Protein AF-A0A3D8JWT9-F1 (afdb_monomer)

Mean predicted aligned error: 11.67 Å

Sequence (200 aa):
MFLGIVPRSKGRRHPLQLSTEVAEADKHPGCDYQWRVLPLIGSKRKWGDPVGFADRIRLQMVDEKSQSRMLAVSHLDDRSIMAERRPARAESCSWWLSFSRELAIGRDGRVAPVGDFAPYLEYGEVNYVTLVNRAGYLAATDDPYRILRKRTVLLCDLPERGKAVWWRIHRSTSDVVSVAPNASRPVMTRETPARSLSAA

Foldseek 3Di:
DAAELEAQPDADEDQPDPDQKGFRPPLHSNRRFDKDWAAQPPDPDDRPDFAFAFGKTFIWTADPVRQIFTFFQDPVPSKATDGHSDDPDSLRRIKGKHKAQDWDQDPLQFIDHDDDGDGGDDADNRIWIWIDGPCWTFFWDDDPVCNGITGTITHNDGDSHDQRRTHGYHDHPPPPPVPPPPPPPPPPPPDDDDDDDDDD

Nearest PDB structures (foldseek):
  4jkq-assembly1_A  TM=7.220E-01  e=3.435E-04  Homo sapiens
  7t65-assembly1_D  TM=6.164E-01  e=5.392E-04  Oryctolagus cuniculus
  8uxh-assembly1_A  TM=6.417E-01  e=1.760E-03  Homo sapiens
  7u9r-assembly1_A  TM=6.342E-01  e=1.862E-03  Homo sapiens
  7u9t-assembly1_D  TM=6.673E-01  e=3.661E-03  Homo sapiens

Radius of gyration: 24.35 Å; Cα contacts (8 Å, |Δi|>4): 399; chains: 1; bounding box: 38×70×95 Å

Solvent-accessible surface area (backbone atoms only — not comparable to full-atom values): 11852 Å² total; per-residue (Å²): 125,64,40,37,44,49,49,74,93,73,39,57,88,61,101,82,63,79,61,56,50,41,33,50,52,87,74,42,40,46,51,51,60,49,70,45,84,36,56,38,88,91,50,96,62,55,88,88,58,83,51,38,65,65,36,58,27,25,44,33,39,43,50,97,85,70,51,60,24,34,47,23,45,31,90,87,72,73,35,48,50,37,56,32,79,70,67,94,43,75,67,39,32,40,29,35,35,40,59,23,66,39,73,43,70,46,98,80,46,28,59,43,75,41,84,74,69,58,74,48,74,55,66,34,91,57,26,40,33,35,42,34,42,95,81,13,33,48,27,50,42,85,31,95,90,35,93,79,41,23,40,41,36,50,34,74,59,81,56,66,57,58,43,52,44,40,31,26,50,39,70,64,81,80,76,76,72,75,71,66,76,77,73,72,72,80,76,80,76,79,84,74,86,80,81,88,82,83,93,130

pLDDT: mean 74.12, std 20.0, range [29.08, 95.44]

Organism: NCBI:txid2291023

Structure (mmCIF, N/CA/C/O backbone):
data_AF-A0A3D8JWT9-F1
#
_entry.id   AF-A0A3D8JWT9-F1
#
loop_
_atom_site.group_PDB
_atom_site.id
_atom_site.type_symbol
_atom_site.label_atom_id
_atom_site.label_alt_id
_atom_site.label_comp_id
_atom_site.label_asym_id
_atom_site.label_entity_id
_atom_site.label_seq_id
_atom_site.pdbx_PDB_ins_code
_atom_site.Cartn_x
_atom_site.Cartn_y
_atom_site.Cartn_z
_atom_site.occupancy
_atom_site.B_iso_or_equiv
_atom_site.auth_seq_id
_atom_site.auth_comp_id
_atom_site.auth_asym_id
_atom_site.auth_atom_id
_atom_site.pdbx_PDB_model_num
ATOM 1 N N . MET A 1 1 ? 10.598 -12.429 5.678 1.00 39.97 1 MET A N 1
ATOM 2 C CA . MET A 1 1 ? 10.970 -11.023 5.442 1.00 39.97 1 MET A CA 1
ATOM 3 C C . MET A 1 1 ? 9.689 -10.237 5.227 1.00 39.97 1 MET A C 1
ATOM 5 O O . MET A 1 1 ? 8.865 -10.686 4.440 1.00 39.97 1 MET A O 1
ATOM 9 N N . PHE A 1 2 ? 9.489 -9.167 5.990 1.00 39.22 2 PHE A N 1
ATOM 10 C CA . PHE A 1 2 ? 8.335 -8.270 5.902 1.00 39.22 2 PHE A CA 1
ATOM 11 C C . PHE A 1 2 ? 8.840 -6.871 5.579 1.00 39.22 2 PHE A C 1
ATOM 13 O O . PHE A 1 2 ? 9.961 -6.529 5.958 1.00 39.22 2 PHE A O 1
ATOM 20 N N . LEU A 1 3 ? 8.026 -6.078 4.892 1.00 46.78 3 LEU A N 1
ATOM 21 C CA . LEU A 1 3 ? 8.375 -4.704 4.557 1.00 46.78 3 LEU A CA 1
ATOM 22 C C . LEU A 1 3 ? 7.540 -3.760 5.404 1.00 46.78 3 LEU A C 1
ATOM 24 O O . LEU A 1 3 ? 6.311 -3.836 5.412 1.00 46.78 3 LEU A O 1
ATOM 28 N N . GLY A 1 4 ? 8.238 -2.924 6.164 1.00 46.53 4 GLY A N 1
ATOM 29 C CA . GLY A 1 4 ? 7.642 -1.920 7.027 1.00 46.53 4 GLY A CA 1
ATOM 30 C C . GLY A 1 4 ? 7.780 -0.539 6.402 1.00 46.53 4 GLY A C 1
ATOM 31 O O . GLY A 1 4 ? 8.810 -0.225 5.817 1.00 46.53 4 GLY A O 1
ATOM 32 N N . ILE A 1 5 ? 6.758 0.298 6.555 1.00 52.53 5 ILE A N 1
ATOM 33 C CA . ILE A 1 5 ? 6.894 1.749 6.380 1.00 52.53 5 ILE A CA 1
ATOM 34 C C . ILE A 1 5 ? 7.457 2.290 7.696 1.00 52.53 5 ILE A C 1
ATOM 36 O O . ILE A 1 5 ? 6.728 2.297 8.685 1.00 52.53 5 ILE A O 1
ATOM 40 N N . VAL A 1 6 ? 8.736 2.672 7.739 1.00 44.84 6 VAL A N 1
ATOM 41 C CA . VAL A 1 6 ? 9.471 2.961 8.990 1.00 44.84 6 VAL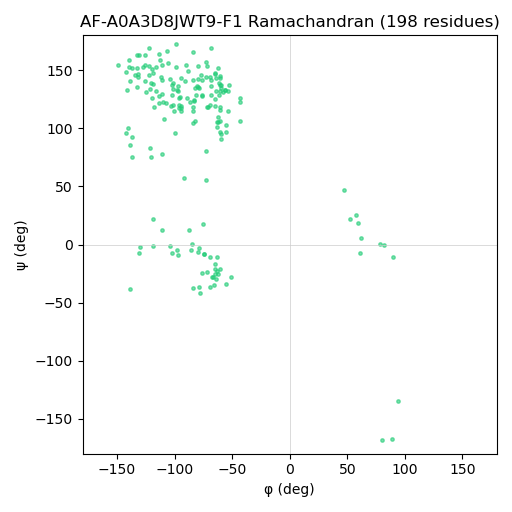 A CA 1
ATOM 42 C C . VAL A 1 6 ? 9.550 4.469 9.310 1.00 44.84 6 VAL A C 1
ATOM 44 O O . VAL A 1 6 ? 9.495 5.303 8.404 1.00 44.84 6 VAL A O 1
ATOM 47 N N . PRO A 1 7 ? 9.674 4.860 10.599 1.00 42.53 7 PRO A N 1
ATOM 48 C CA . PRO A 1 7 ? 9.867 6.250 11.019 1.00 42.53 7 PRO A CA 1
ATOM 49 C C . PRO A 1 7 ? 11.255 6.856 10.713 1.00 42.53 7 PRO A C 1
ATOM 51 O O . PRO A 1 7 ? 12.290 6.200 10.715 1.00 42.53 7 PRO A O 1
ATOM 54 N N . ARG A 1 8 ? 11.257 8.187 10.582 1.00 47.00 8 ARG A N 1
ATOM 55 C CA . ARG A 1 8 ? 12.299 9.098 10.058 1.00 47.00 8 ARG A CA 1
ATOM 56 C C . ARG A 1 8 ? 13.648 9.185 10.803 1.00 47.00 8 ARG A C 1
ATOM 58 O O . ARG A 1 8 ? 14.563 9.812 10.277 1.00 47.00 8 ARG A O 1
ATOM 65 N N . SER A 1 9 ? 13.827 8.634 12.005 1.00 46.47 9 SER A N 1
ATOM 66 C CA . SER A 1 9 ? 14.980 9.007 12.857 1.00 46.47 9 SER A CA 1
ATOM 67 C C . SER A 1 9 ? 16.355 8.532 12.361 1.00 46.47 9 SER A C 1
ATOM 69 O O . SER A 1 9 ? 17.368 8.995 12.880 1.00 46.47 9 SER A O 1
ATOM 71 N N . LYS A 1 10 ? 16.423 7.659 11.346 1.00 46.38 10 LYS A N 1
ATOM 72 C CA . LYS A 1 10 ? 17.686 7.048 10.893 1.00 46.38 10 LYS A CA 1
ATOM 73 C C . LYS A 1 10 ? 18.079 7.352 9.433 1.00 46.38 10 LYS A C 1
ATOM 75 O O . LYS A 1 10 ? 19.124 6.885 8.991 1.00 46.38 10 LYS A O 1
ATOM 80 N N . GLY A 1 11 ? 17.283 8.103 8.659 1.00 43.59 11 GLY A N 1
ATOM 81 C CA . GLY A 1 11 ? 17.397 8.160 7.187 1.00 43.59 11 GLY A CA 1
ATOM 82 C C . GLY A 1 11 ? 18.189 9.322 6.579 1.00 43.59 11 GLY A C 1
ATOM 83 O O . GLY A 1 11 ? 17.993 10.473 6.960 1.00 43.59 11 GLY A O 1
ATOM 84 N N . ARG A 1 12 ? 19.049 9.053 5.576 1.00 44.56 12 ARG A N 1
ATOM 85 C CA . ARG A 1 12 ? 19.714 10.085 4.739 1.00 44.56 12 ARG A CA 1
ATOM 86 C C . ARG A 1 12 ? 18.907 10.427 3.472 1.00 44.56 12 ARG A C 1
ATOM 88 O O . ARG A 1 12 ? 18.335 9.559 2.834 1.00 44.56 12 ARG A O 1
ATOM 95 N N . ARG A 1 13 ? 18.889 11.718 3.127 1.00 49.97 13 ARG A N 1
ATOM 96 C CA . ARG A 1 13 ? 17.877 12.435 2.321 1.00 49.97 13 ARG A CA 1
ATOM 97 C C . ARG A 1 13 ? 18.064 12.336 0.794 1.00 49.97 13 ARG A C 1
ATOM 99 O O . ARG A 1 13 ? 19.173 12.554 0.322 1.00 49.97 13 ARG A O 1
ATOM 106 N N . HIS A 1 14 ? 16.966 12.220 0.029 1.00 47.47 14 HIS A N 1
ATOM 107 C CA . HIS A 1 14 ? 16.918 12.568 -1.408 1.00 47.47 14 HIS A CA 1
ATOM 108 C C . HIS A 1 14 ? 15.632 13.344 -1.791 1.00 47.47 14 HIS A C 1
ATOM 110 O O . HIS A 1 14 ? 14.622 12.743 -2.152 1.00 47.47 14 HIS A O 1
ATOM 116 N N . PRO A 1 15 ? 15.656 14.692 -1.770 1.00 45.12 15 PRO A N 1
ATOM 117 C CA . PRO A 1 15 ? 14.477 15.564 -1.919 1.00 45.12 15 PRO A CA 1
ATOM 118 C C . PRO A 1 15 ? 13.925 15.700 -3.355 1.00 45.12 15 PRO A C 1
ATOM 120 O O . PRO A 1 15 ? 13.224 16.662 -3.651 1.00 45.12 15 PRO A O 1
ATOM 123 N N . LEU A 1 16 ? 14.284 14.799 -4.274 1.00 50.44 16 LEU A N 1
ATOM 124 C CA . LEU A 1 16 ? 13.857 14.851 -5.682 1.00 50.44 16 LEU A CA 1
ATOM 125 C C . LEU A 1 16 ? 13.294 13.529 -6.206 1.00 50.44 16 LEU A C 1
ATOM 127 O O . LEU A 1 16 ? 12.756 13.492 -7.309 1.00 50.44 16 LEU A O 1
ATOM 131 N N . GLN A 1 17 ? 13.382 12.452 -5.431 1.00 59.88 17 GLN A N 1
ATOM 132 C CA . GLN A 1 17 ? 12.962 11.135 -5.878 1.00 59.88 17 GLN A CA 1
ATOM 133 C C . GLN A 1 17 ? 11.884 10.649 -4.917 1.00 59.88 17 GLN A C 1
ATOM 135 O O . GLN A 1 17 ? 12.184 9.942 -3.967 1.00 59.88 17 GLN A O 1
ATOM 140 N N . LEU A 1 18 ? 10.630 11.061 -5.123 1.00 69.38 18 LEU A N 1
ATOM 141 C CA . LEU A 1 18 ? 9.488 10.318 -4.582 1.00 69.38 18 LEU A CA 1
ATOM 142 C C . LEU A 1 18 ? 9.375 9.049 -5.435 1.00 69.38 18 LEU A C 1
ATOM 144 O O . LEU A 1 18 ? 8.661 9.029 -6.433 1.00 69.38 18 LEU A O 1
ATOM 148 N N . SER A 1 19 ? 10.211 8.059 -5.113 1.00 73.62 19 SER A N 1
ATOM 149 C CA . SER A 1 19 ? 10.262 6.764 -5.790 1.00 73.62 19 SER A CA 1
ATOM 150 C C . SER A 1 19 ? 9.285 5.807 -5.133 1.00 73.62 19 SER A C 1
ATOM 152 O O . SER A 1 19 ? 9.067 5.874 -3.933 1.00 73.62 19 SER A O 1
ATOM 154 N N . THR A 1 20 ? 8.733 4.880 -5.902 1.00 80.31 20 THR A N 1
ATOM 155 C CA . THR A 1 20 ? 7.893 3.803 -5.371 1.00 80.31 20 THR A CA 1
ATOM 156 C C . THR A 1 20 ? 8.717 2.610 -4.878 1.00 80.31 20 THR A C 1
ATOM 158 O O . THR A 1 20 ? 8.151 1.623 -4.418 1.00 80.31 20 THR A O 1
ATOM 161 N N . GLU A 1 21 ? 10.048 2.681 -4.965 1.00 77.88 21 GLU A N 1
ATOM 162 C CA . GLU A 1 21 ? 10.957 1.700 -4.371 1.00 77.88 21 GLU A CA 1
ATOM 163 C C . GLU A 1 21 ? 10.847 1.692 -2.846 1.00 77.88 21 GLU A C 1
ATOM 165 O O . GLU A 1 21 ? 10.713 2.735 -2.206 1.00 77.88 21 GLU A O 1
ATOM 170 N N . VAL A 1 22 ? 10.955 0.498 -2.272 1.00 76.69 22 VAL A N 1
ATOM 171 C CA . VAL A 1 22 ? 10.897 0.273 -0.827 1.00 76.69 22 VAL A CA 1
ATOM 172 C C . VAL A 1 22 ? 12.129 -0.495 -0.368 1.00 76.69 22 VAL A C 1
ATOM 174 O O . VAL A 1 22 ? 12.751 -1.233 -1.136 1.00 76.69 22 VAL A O 1
ATOM 177 N N . ALA A 1 23 ? 12.487 -0.328 0.897 1.00 69.75 23 ALA A N 1
ATOM 178 C CA . ALA A 1 23 ? 13.520 -1.110 1.552 1.00 69.75 23 ALA A CA 1
ATOM 179 C C . ALA A 1 23 ? 12.904 -1.982 2.648 1.00 69.75 23 ALA A C 1
ATOM 181 O O . ALA A 1 23 ? 11.767 -1.781 3.074 1.00 69.75 23 ALA A O 1
ATOM 182 N N . GLU A 1 24 ? 13.661 -2.973 3.107 1.00 69.00 24 GLU A N 1
ATOM 183 C CA . GLU A 1 24 ? 13.329 -3.612 4.374 1.00 69.00 24 GLU A CA 1
ATOM 184 C C . GLU A 1 24 ? 13.482 -2.624 5.526 1.00 69.00 24 GLU A C 1
ATOM 186 O O . GLU A 1 24 ? 14.374 -1.767 5.512 1.00 69.00 24 GLU A O 1
ATOM 191 N N . ALA A 1 25 ? 12.631 -2.797 6.535 1.00 63.66 25 ALA A N 1
ATOM 192 C CA . ALA A 1 25 ? 12.632 -1.956 7.717 1.00 63.66 25 ALA A CA 1
ATOM 193 C C . ALA A 1 25 ? 14.031 -1.885 8.352 1.00 63.66 25 ALA A C 1
ATOM 195 O O . ALA A 1 25 ? 14.732 -2.895 8.431 1.00 63.66 25 ALA A O 1
ATOM 196 N N . ASP A 1 26 ? 14.439 -0.681 8.762 1.00 59.94 26 ASP A N 1
ATOM 197 C CA . ASP A 1 26 ? 15.739 -0.363 9.374 1.00 59.94 26 ASP A CA 1
ATOM 198 C C . ASP A 1 26 ? 16.991 -0.647 8.513 1.00 59.94 26 ASP A C 1
ATOM 200 O O . ASP A 1 26 ? 18.085 -0.234 8.902 1.00 59.94 26 ASP A O 1
ATOM 204 N N . LYS A 1 27 ? 16.880 -1.284 7.335 1.00 64.00 27 LYS A N 1
ATOM 205 C CA . LYS A 1 27 ? 18.044 -1.585 6.480 1.00 64.00 27 LYS A CA 1
ATOM 206 C C . LYS A 1 27 ? 18.534 -0.373 5.693 1.00 64.00 27 LYS A C 1
ATOM 208 O O . LYS A 1 27 ? 19.739 -0.150 5.596 1.00 64.00 27 LYS A O 1
ATOM 213 N N . HIS A 1 28 ? 17.614 0.421 5.140 1.00 62.25 28 HIS A N 1
ATOM 214 C CA . HIS A 1 28 ? 17.948 1.608 4.344 1.00 62.25 28 HIS A CA 1
ATOM 215 C C . HIS A 1 28 ? 17.046 2.784 4.693 1.00 62.25 28 HIS A C 1
ATOM 217 O O . HIS A 1 28 ? 16.201 3.179 3.892 1.00 62.25 28 HIS A O 1
ATOM 223 N N . PRO A 1 29 ? 17.279 3.426 5.842 1.00 55.69 29 PRO A N 1
ATOM 224 C CA . PRO A 1 29 ? 16.378 4.458 6.333 1.00 55.69 29 PRO A CA 1
ATOM 225 C C . PRO A 1 29 ? 16.316 5.701 5.426 1.00 55.69 29 PRO A C 1
ATOM 227 O O . PRO A 1 29 ? 15.387 6.494 5.507 1.00 55.69 29 PRO A O 1
ATOM 230 N N . GLY A 1 30 ? 17.287 5.883 4.519 1.00 53.94 30 GLY A N 1
ATOM 231 C CA . GLY A 1 30 ? 17.239 6.924 3.484 1.00 53.94 30 GLY A CA 1
ATOM 232 C C . GLY A 1 30 ? 16.270 6.660 2.323 1.00 53.94 30 GLY A C 1
ATOM 233 O O . GLY A 1 30 ? 16.077 7.536 1.483 1.00 53.94 30 GLY A O 1
ATOM 234 N N . CYS A 1 31 ? 15.684 5.463 2.263 1.00 55.09 31 CYS A N 1
ATOM 235 C CA . CYS A 1 31 ? 14.662 5.068 1.290 1.00 55.09 31 CYS A CA 1
ATOM 236 C C . CYS A 1 31 ? 13.254 5.037 1.912 1.00 55.09 31 CYS A C 1
ATOM 238 O O . CYS A 1 31 ? 12.286 4.760 1.208 1.00 55.09 31 CYS A O 1
ATOM 240 N N . ASP A 1 32 ? 13.132 5.333 3.210 1.00 57.72 32 ASP A N 1
ATOM 241 C CA . ASP A 1 32 ? 11.854 5.340 3.912 1.00 57.72 32 ASP A CA 1
ATOM 242 C C . ASP A 1 32 ? 11.157 6.687 3.697 1.00 57.72 32 ASP A C 1
ATOM 244 O O . ASP A 1 32 ? 11.526 7.721 4.260 1.00 57.72 32 ASP A O 1
ATOM 248 N N . TYR A 1 33 ? 10.141 6.689 2.836 1.00 61.91 33 TYR A N 1
ATOM 249 C CA . TYR A 1 33 ? 9.263 7.843 2.657 1.00 61.91 33 TYR A CA 1
ATOM 250 C C . TYR A 1 33 ? 8.224 7.909 3.773 1.00 61.91 33 TYR A C 1
ATOM 252 O O . TYR A 1 33 ? 7.811 6.890 4.324 1.00 61.91 33 TYR A O 1
ATOM 260 N N . GLN A 1 34 ? 7.731 9.114 4.063 1.00 68.44 34 GLN A N 1
ATOM 261 C CA . GLN A 1 34 ? 6.513 9.257 4.851 1.00 68.44 34 GLN A CA 1
ATOM 262 C C . GLN A 1 34 ? 5.302 9.073 3.947 1.0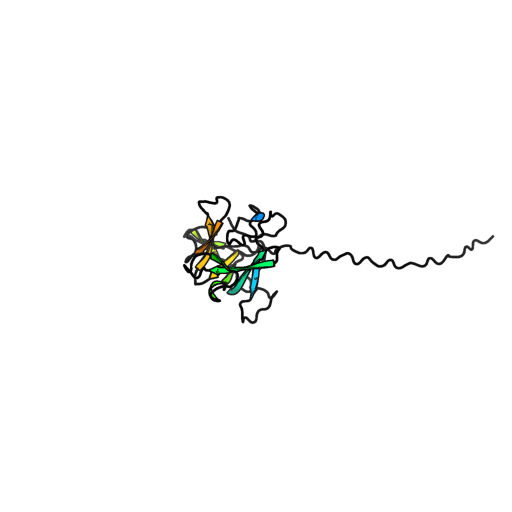0 68.44 34 GLN A C 1
ATOM 264 O O . GLN A 1 34 ? 5.161 9.732 2.914 1.00 68.44 34 GLN A O 1
ATOM 269 N N . TRP A 1 35 ? 4.407 8.194 4.379 1.00 79.69 35 TRP A N 1
ATOM 270 C CA . TRP A 1 35 ? 3.152 7.927 3.703 1.00 79.69 35 TRP A CA 1
ATOM 271 C C . TRP A 1 35 ? 2.012 8.443 4.562 1.00 79.69 35 TRP A C 1
ATOM 273 O O . TRP A 1 35 ? 1.921 8.145 5.753 1.00 79.69 35 TRP A O 1
ATOM 283 N N . ARG A 1 36 ? 1.125 9.216 3.949 1.00 83.69 36 ARG A N 1
ATOM 284 C CA . ARG A 1 36 ? -0.153 9.598 4.536 1.00 83.69 36 ARG A CA 1
ATOM 285 C C . ARG A 1 36 ? -1.218 8.643 4.026 1.00 83.69 36 ARG A C 1
ATOM 287 O O . ARG A 1 36 ? -1.387 8.486 2.815 1.00 83.69 36 ARG A O 1
ATOM 294 N N . VAL A 1 37 ? -1.941 8.040 4.961 1.00 88.19 37 VAL A N 1
ATOM 295 C CA . VAL A 1 37 ? -3.173 7.305 4.682 1.00 88.19 37 VAL A CA 1
ATOM 296 C C . VAL A 1 37 ? -4.304 8.322 4.649 1.00 88.19 37 VAL A C 1
ATOM 298 O O . VAL A 1 37 ? -4.579 8.989 5.644 1.00 88.19 37 VAL A O 1
ATOM 301 N N . LEU A 1 38 ? -4.917 8.485 3.483 1.00 90.25 38 LEU A N 1
ATOM 302 C CA . LEU A 1 38 ? -5.973 9.459 3.248 1.00 90.25 38 LEU A CA 1
ATOM 303 C C . LEU A 1 38 ? -7.303 8.741 3.008 1.00 90.25 38 LEU A C 1
ATOM 305 O O . LEU A 1 38 ? -7.318 7.719 2.317 1.00 90.25 38 LEU A O 1
ATOM 309 N N . PRO A 1 39 ? -8.435 9.297 3.468 1.00 91.31 39 PRO A N 1
ATOM 310 C CA . PRO A 1 39 ? -9.740 8.795 3.063 1.00 91.31 39 PRO A CA 1
ATOM 311 C C . PRO A 1 39 ? -9.938 8.957 1.547 1.00 91.31 39 PRO A C 1
ATOM 313 O O . PRO A 1 39 ? -9.375 9.865 0.909 1.00 91.31 39 PRO A O 1
ATOM 316 N N . LEU A 1 40 ? -10.751 8.081 0.952 1.00 92.56 40 LEU A N 1
ATOM 317 C CA . LEU A 1 40 ? -11.161 8.207 -0.447 1.00 92.56 40 LEU A CA 1
ATOM 318 C C . LEU A 1 40 ? -11.924 9.526 -0.670 1.00 92.56 40 LEU A C 1
ATOM 320 O O . LEU A 1 40 ? -12.666 9.988 0.202 1.00 92.56 40 LEU A O 1
ATOM 324 N N . ILE A 1 41 ? -11.740 10.136 -1.844 1.00 87.81 41 ILE A N 1
ATOM 325 C CA . ILE A 1 41 ? -12.484 11.342 -2.236 1.00 87.81 41 ILE A CA 1
ATOM 326 C C . ILE A 1 41 ? -13.980 11.012 -2.273 1.00 87.81 41 ILE A C 1
ATOM 328 O O . ILE A 1 41 ? -14.373 9.994 -2.836 1.00 87.81 41 ILE A O 1
ATOM 332 N N . GLY A 1 42 ? -14.802 11.861 -1.654 1.00 87.50 42 GLY A N 1
ATOM 333 C CA . GLY A 1 42 ? -16.253 11.661 -1.571 1.00 87.50 42 GLY A CA 1
ATOM 334 C C . GLY A 1 42 ? -16.701 10.648 -0.512 1.00 87.50 42 GLY A C 1
ATOM 335 O O . GLY A 1 42 ? -17.900 10.432 -0.353 1.00 87.50 42 GLY A O 1
ATOM 336 N N . SER A 1 43 ? -15.777 10.038 0.240 1.00 90.81 43 SER A N 1
ATOM 337 C CA . SER A 1 43 ? -16.154 9.217 1.394 1.00 90.81 43 SER A CA 1
ATOM 338 C C . SER A 1 43 ? -16.641 10.081 2.564 1.00 90.81 43 SER A C 1
ATOM 340 O O . SER A 1 43 ? -16.282 11.251 2.688 1.00 90.81 43 SER A O 1
ATOM 342 N N . LYS A 1 44 ? -17.437 9.485 3.462 1.00 92.06 44 LYS A N 1
ATOM 343 C CA . LYS A 1 44 ? -17.872 10.127 4.718 1.00 92.06 44 LYS A CA 1
ATOM 344 C C . LYS A 1 44 ? -16.761 10.192 5.781 1.00 92.06 44 LYS A C 1
ATOM 346 O O . LYS A 1 44 ? -16.965 10.807 6.824 1.00 92.06 44 LYS A O 1
ATOM 351 N N . ARG A 1 45 ? -15.618 9.541 5.532 1.00 90.56 45 ARG A N 1
ATOM 352 C CA . ARG A 1 45 ? -14.475 9.461 6.449 1.00 90.56 45 ARG A CA 1
ATOM 353 C C . ARG A 1 45 ? -13.690 10.768 6.449 1.00 90.56 45 ARG A C 1
ATOM 355 O O . ARG A 1 45 ? -13.463 11.375 5.400 1.00 90.56 45 ARG A O 1
ATOM 362 N N . LYS A 1 46 ? -13.222 11.166 7.624 1.00 88.75 46 LYS A N 1
ATOM 363 C CA . LYS A 1 46 ? -12.378 12.340 7.839 1.00 88.75 46 LYS A CA 1
ATOM 364 C C . LYS A 1 46 ? -10.943 11.927 8.136 1.00 88.75 46 LYS A C 1
ATOM 366 O O . LYS A 1 46 ? -10.625 10.768 8.387 1.00 88.75 46 LYS A O 1
ATOM 371 N N . TRP A 1 47 ? -10.047 12.904 8.065 1.00 80.94 47 TRP A N 1
ATOM 372 C CA . TRP A 1 47 ? -8.663 12.706 8.476 1.00 80.94 47 TRP A CA 1
ATOM 373 C C . TRP A 1 47 ? -8.611 12.409 9.975 1.00 80.94 47 TRP A C 1
ATOM 375 O O . TRP A 1 47 ? -9.225 13.126 10.760 1.00 80.94 47 TRP A O 1
ATOM 385 N N . GLY A 1 48 ? -7.862 11.372 10.350 1.00 82.12 48 GLY A N 1
ATOM 386 C CA . GLY A 1 48 ? -7.742 10.921 11.738 1.00 82.12 48 GLY A CA 1
ATOM 387 C C . GLY A 1 48 ? -8.785 9.886 12.164 1.00 82.12 48 GLY A C 1
ATOM 388 O O . GLY A 1 48 ? -8.597 9.270 13.211 1.00 82.12 48 GLY A O 1
ATOM 389 N N . ASP A 1 49 ? -9.825 9.639 11.359 1.00 88.12 49 ASP A N 1
ATOM 390 C CA . ASP A 1 49 ? -10.762 8.548 11.631 1.00 88.12 49 ASP A CA 1
ATOM 391 C C . ASP A 1 49 ? -10.022 7.196 11.633 1.00 88.12 49 ASP A C 1
ATOM 393 O O . ASP A 1 49 ? -9.124 6.981 10.807 1.00 88.12 49 ASP A O 1
ATOM 397 N N . PRO A 1 50 ? -10.401 6.254 12.518 1.00 91.44 50 PRO A N 1
ATOM 398 C CA . PRO A 1 50 ? -9.887 4.893 12.469 1.00 91.44 50 PRO A CA 1
ATOM 399 C C . PRO A 1 50 ? -10.150 4.249 11.103 1.00 91.44 50 PRO A C 1
ATOM 401 O O . PRO A 1 50 ? -11.268 4.310 10.585 1.00 91.44 50 PRO A O 1
ATOM 404 N N . VAL A 1 51 ? -9.122 3.612 10.539 1.00 91.50 51 VAL A N 1
ATOM 405 C CA . VAL A 1 51 ? -9.228 2.875 9.273 1.00 91.50 51 VAL A CA 1
ATOM 406 C C . VAL A 1 51 ? -9.760 1.481 9.576 1.00 91.50 51 VAL A C 1
ATOM 408 O O . VAL A 1 51 ? -9.130 0.734 10.321 1.00 91.50 51 VAL A O 1
ATOM 411 N N . GLY A 1 52 ? -10.925 1.147 9.033 1.00 92.19 52 GLY A N 1
ATOM 412 C CA . GLY A 1 52 ? -11.564 -0.156 9.194 1.00 92.19 52 GLY A CA 1
ATOM 413 C C . GLY A 1 52 ? -11.057 -1.206 8.210 1.00 92.19 52 GLY A C 1
ATOM 414 O O . GLY A 1 52 ? -10.410 -0.897 7.205 1.00 92.19 52 GLY A O 1
ATOM 415 N N . PHE A 1 53 ? -11.378 -2.468 8.495 1.00 90.50 53 PHE A N 1
ATOM 416 C CA . PHE A 1 53 ? -11.170 -3.560 7.548 1.00 90.50 53 PHE A CA 1
ATOM 417 C C . PHE A 1 53 ? -11.955 -3.305 6.257 1.00 90.50 53 PHE A C 1
ATOM 419 O O . PHE A 1 53 ? -13.124 -2.923 6.302 1.00 90.50 53 PHE A O 1
ATOM 426 N N . ALA A 1 54 ? -11.308 -3.526 5.113 1.00 90.38 54 ALA A N 1
ATOM 427 C CA . ALA A 1 54 ? -11.849 -3.240 3.790 1.00 90.38 54 ALA A CA 1
ATOM 428 C C . ALA A 1 54 ? -12.251 -1.767 3.586 1.00 90.38 54 ALA A C 1
ATOM 430 O O . ALA A 1 54 ? -13.078 -1.470 2.731 1.00 90.38 54 ALA A O 1
ATOM 431 N N . ASP A 1 55 ? -11.660 -0.807 4.302 1.00 93.38 55 ASP A N 1
ATOM 432 C CA . ASP A 1 55 ? -11.820 0.596 3.919 1.00 93.38 55 ASP A CA 1
ATOM 433 C C . ASP A 1 55 ? -11.077 0.876 2.600 1.00 93.38 55 ASP A C 1
ATOM 435 O O . ASP A 1 55 ? -9.990 0.353 2.327 1.00 93.38 55 ASP A O 1
ATOM 439 N N . ARG A 1 56 ? -11.660 1.754 1.774 1.00 94.06 56 ARG A N 1
ATOM 440 C CA . ARG A 1 56 ? -10.964 2.337 0.622 1.00 94.06 56 ARG A CA 1
ATOM 441 C C . ARG A 1 56 ? -10.191 3.568 1.061 1.00 94.06 56 ARG A C 1
ATOM 443 O O . ARG A 1 56 ? -10.768 4.546 1.541 1.00 94.06 56 ARG A O 1
ATOM 450 N N . ILE A 1 57 ? -8.893 3.541 0.817 1.00 94.19 57 ILE A N 1
ATOM 451 C CA . ILE A 1 57 ? -7.967 4.612 1.154 1.00 94.19 57 ILE A CA 1
ATOM 452 C C . ILE A 1 57 ? -7.234 5.105 -0.088 1.00 94.19 57 ILE A C 1
ATOM 454 O O . ILE A 1 57 ? -7.257 4.496 -1.157 1.00 94.19 57 ILE A O 1
ATOM 458 N N . ARG A 1 58 ? -6.536 6.220 0.073 1.00 93.50 58 ARG A N 1
ATOM 459 C CA . ARG A 1 58 ? -5.512 6.667 -0.859 1.00 93.50 58 ARG A CA 1
ATOM 460 C C . ARG A 1 58 ? -4.203 6.820 -0.104 1.00 93.50 58 ARG A C 1
ATOM 462 O O . ARG A 1 58 ? -4.193 7.222 1.057 1.00 93.50 58 ARG A O 1
ATOM 469 N N . LEU A 1 59 ? -3.103 6.525 -0.777 1.00 91.56 59 LEU A N 1
ATOM 470 C CA . LEU A 1 59 ? -1.767 6.596 -0.204 1.00 91.56 59 LEU A CA 1
ATOM 471 C C . LEU A 1 59 ? -1.013 7.765 -0.827 1.00 91.56 59 LEU A C 1
ATOM 473 O O . LEU A 1 59 ? -0.881 7.836 -2.047 1.00 91.56 59 LEU A O 1
ATOM 477 N N . GLN A 1 60 ? -0.548 8.694 0.003 1.00 88.56 60 GLN A N 1
ATOM 478 C CA . GLN A 1 60 ? 0.193 9.868 -0.444 1.00 88.56 60 GLN A CA 1
ATOM 479 C C . GLN A 1 60 ? 1.603 9.851 0.135 1.00 88.56 60 GLN A C 1
ATOM 481 O O . GLN A 1 60 ? 1.784 9.938 1.345 1.00 88.56 60 GLN A O 1
ATOM 486 N N . MET A 1 61 ? 2.596 9.796 -0.740 1.00 84.44 61 MET A N 1
ATOM 487 C CA . MET A 1 61 ? 3.999 9.972 -0.394 1.00 84.44 61 MET A CA 1
ATOM 488 C C . MET A 1 61 ? 4.283 11.461 -0.227 1.00 84.44 61 MET A C 1
ATOM 490 O O . MET A 1 61 ? 3.851 12.261 -1.064 1.00 84.44 61 MET A O 1
ATOM 494 N N . VAL A 1 62 ? 4.994 11.835 0.833 1.00 77.50 62 VAL A N 1
ATOM 495 C CA . VAL A 1 62 ? 5.332 13.230 1.136 1.00 77.50 62 VAL A CA 1
ATOM 496 C C . VAL A 1 62 ? 6.812 13.346 1.483 1.00 77.50 62 VAL A C 1
ATOM 498 O O . VAL A 1 62 ? 7.336 12.530 2.240 1.00 77.50 62 VAL A O 1
ATOM 501 N N . ASP A 1 63 ? 7.482 14.360 0.932 1.00 72.31 63 ASP A N 1
ATOM 502 C CA . ASP A 1 63 ? 8.849 14.723 1.312 1.00 72.31 63 ASP A CA 1
ATOM 503 C C . ASP A 1 63 ? 8.892 15.898 2.310 1.00 72.31 63 ASP A C 1
ATOM 505 O O . ASP A 1 63 ? 7.889 16.553 2.600 1.00 72.31 63 ASP A O 1
ATOM 509 N N . GLU A 1 64 ? 10.080 16.199 2.837 1.00 63.94 64 GLU A N 1
ATOM 510 C CA . GLU A 1 64 ? 10.280 17.298 3.796 1.00 63.94 64 GLU A CA 1
ATOM 511 C C . GLU A 1 64 ? 10.012 18.689 3.196 1.00 63.94 64 GLU A C 1
ATOM 513 O O . GLU A 1 64 ? 9.740 19.637 3.928 1.00 63.94 64 GLU A O 1
ATOM 518 N N . LYS A 1 65 ? 10.058 18.821 1.864 1.00 69.56 65 LYS A N 1
ATOM 519 C CA . LYS A 1 65 ? 9.739 20.059 1.139 1.00 69.56 65 LYS A CA 1
ATOM 520 C C . LYS A 1 65 ? 8.244 20.168 0.827 1.00 69.56 65 LYS A C 1
ATOM 522 O O . LYS A 1 65 ? 7.846 21.014 0.025 1.00 69.56 65 LYS A O 1
ATOM 527 N N . SER A 1 66 ? 7.417 19.322 1.445 1.00 71.19 66 SER A N 1
ATOM 528 C CA . SER A 1 66 ? 5.973 19.238 1.217 1.00 71.19 66 SER A CA 1
ATOM 529 C C . SER A 1 66 ? 5.588 18.914 -0.231 1.00 71.19 66 SER A C 1
ATOM 531 O O . SER A 1 66 ? 4.433 19.103 -0.625 1.00 71.19 66 SER A O 1
ATOM 533 N N . GLN A 1 67 ? 6.514 18.387 -1.039 1.00 77.94 67 GLN A N 1
ATOM 534 C CA . GLN A 1 67 ? 6.138 17.754 -2.293 1.00 77.94 67 GLN A CA 1
ATOM 535 C C . GLN A 1 67 ? 5.394 16.475 -1.968 1.00 77.94 67 GLN A C 1
ATOM 537 O O . GLN A 1 67 ? 5.794 15.696 -1.105 1.00 77.94 67 GLN A O 1
ATOM 542 N N . SER A 1 68 ? 4.300 16.256 -2.687 1.00 84.06 68 SER A N 1
ATOM 543 C CA . SER A 1 68 ? 3.496 15.060 -2.518 1.00 84.06 68 SER A CA 1
ATOM 544 C C . SER A 1 68 ? 3.164 14.412 -3.848 1.00 84.06 68 SER A C 1
ATOM 546 O O . SER A 1 68 ? 3.030 15.080 -4.883 1.00 84.06 68 SER A O 1
ATOM 548 N N . ARG A 1 69 ? 3.072 13.086 -3.821 1.00 88.75 69 ARG A N 1
ATOM 549 C CA . ARG A 1 69 ? 2.662 12.243 -4.943 1.00 88.75 69 ARG A CA 1
ATOM 550 C C . ARG A 1 69 ? 1.747 11.150 -4.407 1.00 88.75 69 ARG A C 1
ATOM 552 O O . ARG A 1 69 ? 1.964 10.635 -3.316 1.00 88.75 69 ARG A O 1
ATOM 559 N N . MET A 1 70 ? 0.710 10.826 -5.155 1.00 91.75 70 MET A N 1
ATOM 560 C CA . MET A 1 70 ? -0.172 9.708 -4.861 1.00 91.75 70 MET A CA 1
ATOM 561 C C . MET A 1 70 ? 0.476 8.421 -5.351 1.00 91.75 70 MET A C 1
ATOM 563 O O . MET A 1 70 ? 0.988 8.386 -6.469 1.00 91.75 70 MET A O 1
ATOM 567 N N . LEU A 1 71 ? 0.411 7.367 -4.545 1.00 92.56 71 LEU A N 1
ATOM 568 C CA . LEU A 1 71 ? 0.701 6.029 -5.033 1.00 92.56 71 LEU A CA 1
ATOM 569 C C . LEU A 1 71 ? -0.439 5.587 -5.944 1.00 92.56 71 LEU A C 1
ATOM 571 O O . LEU A 1 71 ? -1.590 5.482 -5.505 1.00 92.56 71 LEU A O 1
ATOM 575 N N . ALA A 1 72 ? -0.105 5.331 -7.199 1.00 93.69 72 ALA A N 1
ATOM 576 C CA . ALA A 1 72 ? -1.055 4.958 -8.223 1.00 93.69 72 ALA A CA 1
ATOM 577 C C . ALA A 1 72 ? -0.570 3.747 -9.019 1.00 93.69 72 ALA A C 1
ATOM 579 O O . ALA A 1 72 ? 0.629 3.523 -9.181 1.00 93.69 72 ALA A O 1
ATOM 580 N N . VAL A 1 73 ? -1.521 2.986 -9.544 1.00 93.75 73 VAL A N 1
ATOM 581 C CA . VAL A 1 73 ? -1.278 2.048 -10.637 1.00 93.75 73 VAL A CA 1
ATOM 582 C C . VAL A 1 73 ? -1.161 2.857 -11.930 1.00 93.75 73 VAL A C 1
ATOM 584 O O . VAL A 1 73 ? -2.028 3.674 -12.238 1.00 93.75 73 VAL A O 1
ATOM 587 N N . SER A 1 74 ? -0.080 2.647 -12.671 1.00 90.31 74 SER A N 1
ATOM 588 C CA . SER A 1 74 ? 0.181 3.282 -13.960 1.00 90.31 74 SER A CA 1
ATOM 589 C C . SER A 1 74 ? -0.989 3.064 -14.911 1.00 90.31 74 SER A C 1
ATOM 591 O O . SER A 1 74 ? -1.452 1.944 -15.095 1.00 90.31 74 SER A O 1
ATOM 593 N N . HIS A 1 75 ? -1.443 4.133 -15.554 1.00 87.06 75 HIS A N 1
ATOM 594 C CA . HIS A 1 75 ? -2.487 4.072 -16.577 1.00 87.06 75 HIS A CA 1
ATOM 595 C C . HIS A 1 75 ? -1.962 3.610 -17.948 1.00 87.06 75 HIS A C 1
ATOM 597 O O . HIS A 1 75 ? -2.752 3.466 -18.877 1.00 87.06 75 HIS A O 1
ATOM 603 N N . LEU A 1 76 ? -0.639 3.452 -18.093 1.00 87.31 76 LEU A N 1
ATOM 604 C CA . LEU A 1 76 ? -0.001 3.037 -19.344 1.00 87.31 76 LEU A CA 1
ATOM 605 C C . LEU A 1 76 ? -0.011 1.516 -19.514 1.00 87.31 76 LEU A C 1
ATOM 607 O O . LEU A 1 76 ? -0.167 1.031 -20.629 1.00 87.31 76 LEU A O 1
ATOM 611 N N . ASP A 1 77 ? 0.176 0.775 -18.420 1.00 88.25 77 ASP A N 1
ATOM 612 C CA . ASP A 1 77 ? 0.289 -0.689 -18.428 1.00 88.2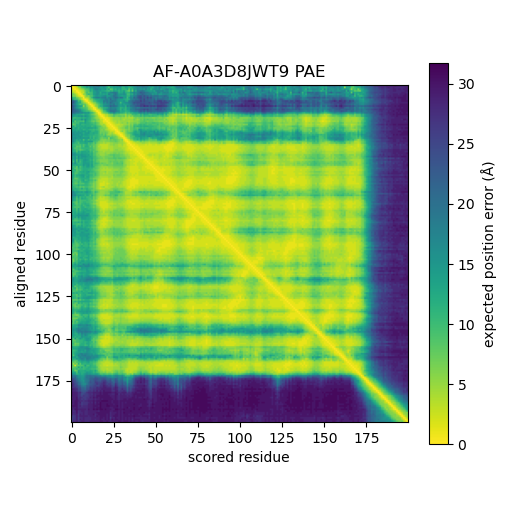5 77 ASP A CA 1
ATOM 613 C C . ASP A 1 77 ? -0.626 -1.389 -17.410 1.00 88.25 77 ASP A C 1
ATOM 615 O O . ASP A 1 77 ? -0.626 -2.617 -17.335 1.00 88.25 77 ASP A O 1
ATOM 619 N N . ASP A 1 78 ? -1.379 -0.623 -16.613 1.00 85.88 78 ASP A N 1
ATOM 620 C CA . ASP A 1 78 ? -2.287 -1.094 -15.564 1.00 85.88 78 ASP A CA 1
ATOM 621 C C . ASP A 1 78 ? -1.645 -2.063 -14.546 1.00 85.88 78 ASP A C 1
ATOM 623 O O . ASP A 1 78 ? -2.347 -2.809 -13.859 1.00 85.88 78 ASP A O 1
ATOM 627 N N . ARG A 1 79 ? -0.309 -2.042 -14.417 1.00 86.00 79 ARG A N 1
ATOM 628 C CA . ARG A 1 79 ? 0.465 -2.979 -13.579 1.00 86.00 79 ARG A CA 1
ATOM 629 C C . ARG A 1 79 ? 1.591 -2.317 -12.797 1.00 86.00 79 ARG A C 1
ATOM 631 O O . ARG A 1 79 ? 1.862 -2.696 -11.657 1.00 86.00 79 ARG A O 1
ATOM 638 N N . SER A 1 80 ? 2.281 -1.354 -13.396 1.00 88.69 80 SER A N 1
ATOM 639 C CA . SER A 1 80 ? 3.400 -0.683 -12.742 1.00 88.69 80 SER A CA 1
ATOM 640 C C . SER A 1 80 ? 2.908 0.255 -11.647 1.00 88.69 80 SER A C 1
ATOM 642 O O . SER A 1 80 ? 1.883 0.915 -11.788 1.00 88.69 80 SER A O 1
ATOM 644 N N . ILE A 1 81 ? 3.664 0.350 -10.555 1.00 91.69 81 ILE A N 1
ATOM 645 C CA . ILE A 1 81 ? 3.355 1.253 -9.446 1.00 91.69 81 ILE A CA 1
ATOM 646 C C . ILE A 1 81 ? 4.132 2.555 -9.616 1.00 91.69 81 ILE A C 1
ATOM 648 O O . ILE A 1 81 ? 5.356 2.549 -9.760 1.00 91.69 81 ILE A O 1
ATOM 652 N N . MET A 1 82 ? 3.417 3.678 -9.583 1.00 90.69 82 MET A N 1
ATOM 653 C CA . MET A 1 82 ? 3.944 5.016 -9.834 1.00 90.69 82 MET A CA 1
ATOM 654 C C . MET A 1 82 ? 3.602 5.996 -8.711 1.00 90.69 82 MET A C 1
ATOM 656 O O . MET A 1 82 ? 2.592 5.867 -8.020 1.00 90.69 82 MET A O 1
ATOM 660 N N . ALA A 1 83 ? 4.452 7.010 -8.556 1.00 89.00 83 ALA A N 1
ATOM 661 C CA . ALA A 1 83 ? 4.217 8.157 -7.691 1.00 89.00 83 ALA A CA 1
ATOM 662 C C . ALA A 1 83 ? 3.734 9.342 -8.546 1.00 89.00 83 ALA A C 1
ATOM 664 O O . ALA A 1 83 ? 4.527 10.086 -9.1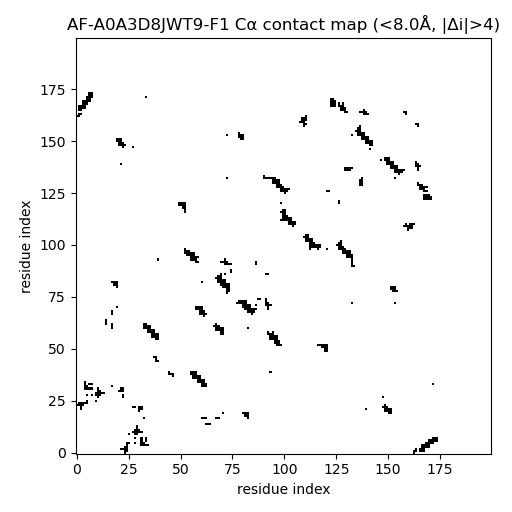26 1.00 89.00 83 ALA A O 1
ATOM 665 N N . GLU A 1 84 ? 2.419 9.544 -8.632 1.00 89.56 84 GLU A N 1
ATOM 666 C CA . GLU A 1 84 ? 1.805 10.529 -9.529 1.00 89.56 84 GLU A CA 1
ATOM 667 C C . GLU A 1 84 ? 1.393 11.811 -8.792 1.00 89.56 84 GLU A C 1
ATOM 669 O O . GLU A 1 84 ? 0.757 11.781 -7.741 1.00 89.56 84 GLU A O 1
ATOM 674 N N . ARG A 1 85 ? 1.712 12.991 -9.344 1.00 88.12 85 ARG A N 1
ATOM 675 C CA . ARG A 1 85 ? 1.285 14.276 -8.744 1.00 88.12 85 ARG A CA 1
ATOM 676 C C . ARG A 1 85 ? -0.221 14.476 -8.855 1.00 88.12 85 ARG A C 1
ATOM 678 O O . ARG A 1 85 ? -0.834 15.064 -7.968 1.00 88.12 85 ARG A O 1
ATOM 685 N N . ARG A 1 86 ? -0.787 14.027 -9.970 1.00 85.88 86 ARG A N 1
ATOM 686 C CA . ARG A 1 86 ? -2.208 14.094 -10.296 1.00 85.88 86 ARG A CA 1
ATOM 687 C C . ARG A 1 86 ? -2.569 12.787 -10.989 1.00 85.88 86 ARG A C 1
ATOM 689 O O . ARG A 1 86 ? -2.236 12.651 -12.163 1.00 85.88 86 ARG A O 1
ATOM 696 N N . PRO A 1 87 ? -3.173 11.834 -10.266 1.00 85.38 87 PRO A N 1
ATOM 697 C CA . PRO A 1 87 ? -3.592 10.584 -10.867 1.00 85.38 87 PRO A CA 1
ATOM 698 C C . PRO A 1 87 ? -4.530 10.812 -12.042 1.00 85.38 87 PRO A C 1
ATOM 700 O O . PRO A 1 87 ? -5.476 11.591 -11.925 1.00 85.38 87 PRO A O 1
ATOM 703 N N . ALA A 1 88 ? -4.268 10.137 -13.162 1.00 83.81 88 ALA A N 1
ATOM 704 C CA . ALA A 1 88 ? -5.092 10.269 -14.366 1.00 83.81 88 ALA A CA 1
ATOM 705 C C . ALA A 1 88 ? -6.532 9.774 -14.140 1.00 83.81 88 ALA A C 1
ATOM 707 O O . ALA A 1 88 ? -7.468 10.261 -14.770 1.00 83.81 88 ALA A O 1
ATOM 708 N N . ARG A 1 89 ? -6.709 8.803 -13.235 1.00 88.31 89 ARG A N 1
ATOM 709 C CA . ARG A 1 89 ? -8.001 8.216 -12.868 1.00 88.31 89 ARG A CA 1
ATOM 710 C C . ARG A 1 89 ? -8.113 8.106 -11.351 1.00 88.31 89 ARG A C 1
ATOM 712 O O . ARG A 1 89 ? -7.127 7.838 -10.671 1.00 88.31 89 ARG A O 1
ATOM 719 N N . ALA A 1 90 ? -9.313 8.278 -10.803 1.00 87.06 90 ALA A N 1
ATOM 720 C CA . ALA A 1 90 ? -9.512 8.148 -9.360 1.00 87.06 90 ALA A CA 1
ATOM 721 C C . ALA A 1 90 ? -9.274 6.706 -8.881 1.00 87.06 90 ALA A C 1
ATOM 723 O O . ALA A 1 90 ? -8.708 6.505 -7.806 1.00 87.06 90 ALA A O 1
ATOM 724 N N . GLU A 1 91 ? -9.633 5.699 -9.691 1.00 91.12 91 GLU A N 1
ATOM 725 C CA . GLU A 1 91 ? -9.433 4.297 -9.312 1.00 91.12 91 GLU A CA 1
ATOM 726 C C . GLU A 1 91 ? -7.950 3.922 -9.253 1.00 91.12 91 GLU A C 1
ATOM 728 O O . GLU A 1 91 ? -7.575 3.057 -8.466 1.00 91.12 91 GLU A O 1
ATOM 733 N N . SER A 1 92 ? -7.083 4.585 -10.030 1.00 93.44 92 SER A N 1
ATOM 734 C CA . SER A 1 92 ? -5.661 4.229 -10.055 1.00 93.44 92 SER A CA 1
ATOM 735 C C . SER A 1 92 ? -4.967 4.473 -8.717 1.00 93.44 92 SER A C 1
ATOM 737 O O . SER A 1 92 ? -4.012 3.772 -8.410 1.00 93.44 92 SER A O 1
ATOM 739 N N . CYS A 1 93 ? -5.468 5.393 -7.886 1.00 94.44 93 CYS A N 1
ATOM 740 C CA . CYS A 1 93 ? -4.934 5.667 -6.547 1.00 94.44 93 CYS A CA 1
ATOM 741 C C . CYS A 1 93 ? -5.868 5.248 -5.396 1.00 94.44 93 CYS A C 1
ATOM 743 O O . CYS A 1 93 ? -5.627 5.635 -4.249 1.00 94.44 93 CYS A O 1
ATOM 745 N N . SER A 1 94 ? -6.921 4.473 -5.681 1.00 95.06 94 SER A N 1
ATOM 746 C CA . SER A 1 94 ? -7.843 3.928 -4.679 1.00 95.06 94 SER A CA 1
ATOM 747 C C . SER A 1 94 ? -7.426 2.516 -4.276 1.00 95.06 94 SER A C 1
ATOM 749 O O . SER A 1 94 ? -7.521 1.584 -5.069 1.00 95.06 94 SER A O 1
ATOM 751 N N . TRP A 1 95 ? -7.043 2.345 -3.017 1.00 95.44 95 TRP A N 1
ATOM 752 C CA . TRP A 1 95 ? -6.565 1.080 -2.469 1.00 95.44 95 TRP A CA 1
ATOM 753 C C . TRP A 1 95 ? -7.551 0.551 -1.437 1.00 95.44 95 TRP A C 1
ATOM 755 O O . TRP A 1 95 ? -7.907 1.260 -0.499 1.00 95.44 95 TRP A O 1
ATOM 765 N N . TRP A 1 96 ? -7.980 -0.694 -1.586 1.00 94.81 96 TRP A N 1
ATOM 766 C CA . TRP A 1 96 ? -8.641 -1.416 -0.509 1.00 94.81 96 TRP A CA 1
ATOM 767 C C . TRP A 1 96 ? -7.597 -1.875 0.495 1.00 94.81 96 TRP A C 1
ATOM 769 O O . TRP A 1 96 ? -6.600 -2.494 0.116 1.00 94.81 96 TRP A O 1
ATOM 779 N N . LEU A 1 97 ? -7.831 -1.576 1.765 1.00 92.81 97 LEU A N 1
ATOM 780 C CA . LEU A 1 97 ? -6.956 -1.979 2.849 1.00 92.81 97 LEU A CA 1
ATOM 781 C C . LEU A 1 97 ? -7.572 -3.172 3.586 1.00 92.81 97 LEU A C 1
ATOM 783 O O . LEU A 1 97 ? -8.663 -3.083 4.140 1.00 92.81 97 LEU A O 1
ATOM 787 N N . SER A 1 98 ? -6.857 -4.291 3.590 1.00 91.25 98 SER A N 1
ATOM 788 C CA . SER A 1 98 ? -7.187 -5.485 4.371 1.00 91.25 98 SER A CA 1
ATOM 789 C C . SER A 1 98 ? -6.056 -5.753 5.347 1.00 91.25 98 SER A C 1
ATOM 791 O O . SER A 1 98 ? -4.898 -5.488 5.030 1.00 91.25 98 SER A O 1
ATOM 793 N N . PHE A 1 99 ? -6.354 -6.289 6.522 1.00 91.81 99 PHE A N 1
ATOM 794 C CA . PHE A 1 99 ? -5.324 -6.605 7.504 1.00 91.81 99 PHE A CA 1
ATOM 795 C C . PHE A 1 99 ? -5.699 -7.801 8.360 1.00 91.81 99 PHE A C 1
ATOM 797 O O . PHE A 1 99 ? -6.874 -8.095 8.538 1.00 91.81 99 PHE A O 1
ATOM 804 N N . SER A 1 100 ? -4.685 -8.476 8.891 1.00 91.12 100 SER A N 1
ATOM 805 C CA . SER A 1 100 ? -4.825 -9.512 9.911 1.00 91.12 100 SER A CA 1
ATOM 806 C C . SER A 1 100 ? -3.712 -9.378 10.944 1.00 91.12 100 SER A C 1
ATOM 808 O O . SER A 1 100 ? -2.623 -8.893 10.636 1.00 91.12 100 SER A O 1
ATOM 810 N N . ARG A 1 101 ? -3.971 -9.820 12.175 1.00 91.00 101 ARG A N 1
ATOM 811 C CA . ARG A 1 101 ? -2.944 -9.929 13.220 1.00 91.00 101 ARG A CA 1
ATOM 812 C C . ARG A 1 101 ? -2.038 -11.139 13.012 1.00 91.00 101 ARG A C 1
ATOM 814 O O . ARG A 1 101 ? -0.885 -11.125 13.436 1.00 91.00 101 ARG A O 1
ATOM 821 N N . GLU A 1 102 ? -2.534 -12.156 12.316 1.00 90.38 102 GLU A N 1
ATOM 822 C CA . GLU A 1 102 ? -1.830 -13.415 12.124 1.00 90.38 102 GLU A CA 1
ATOM 823 C C . GLU A 1 102 ? -1.840 -13.855 10.657 1.00 90.38 102 GLU A C 1
ATOM 825 O O . GLU A 1 102 ? -2.801 -13.654 9.908 1.00 90.38 102 GLU A O 1
ATOM 830 N N . LEU A 1 103 ? -0.725 -14.458 10.246 1.00 90.00 103 LEU A N 1
ATOM 831 C CA . LEU A 1 103 ? -0.547 -15.067 8.936 1.00 90.00 103 LEU A CA 1
ATOM 832 C C . LEU A 1 103 ? -0.119 -16.518 9.128 1.00 90.00 103 LEU A C 1
ATOM 834 O O . LEU A 1 103 ? 0.858 -16.772 9.835 1.00 90.00 103 LEU A O 1
ATOM 838 N N . ALA A 1 104 ? -0.772 -17.438 8.427 1.00 89.81 104 ALA A N 1
ATOM 839 C CA . ALA A 1 104 ? -0.364 -18.834 8.371 1.00 89.81 104 ALA A CA 1
ATOM 840 C C . ALA A 1 104 ? 0.151 -19.196 6.981 1.00 89.81 104 ALA A C 1
ATOM 842 O O . ALA A 1 104 ? -0.213 -18.584 5.974 1.00 89.81 104 ALA A O 1
ATOM 843 N N . ILE A 1 105 ? 1.003 -20.217 6.943 1.00 89.56 105 ILE A N 1
ATOM 844 C CA . ILE A 1 105 ? 1.445 -20.841 5.700 1.00 89.56 105 ILE A CA 1
ATOM 845 C C . ILE A 1 105 ? 0.532 -22.041 5.446 1.00 89.56 105 ILE A C 1
ATOM 847 O O . ILE A 1 105 ? 0.466 -22.955 6.269 1.00 89.56 105 ILE A O 1
ATOM 851 N N . GLY A 1 106 ? -0.188 -22.019 4.328 1.00 86.12 106 GLY A N 1
ATOM 852 C CA . GLY A 1 106 ? -1.010 -23.131 3.870 1.00 86.12 106 GLY A CA 1
ATOM 853 C C . GLY A 1 106 ? -0.168 -24.332 3.437 1.00 86.12 106 GLY A C 1
ATOM 854 O O . GLY A 1 106 ? 1.048 -24.246 3.262 1.00 86.12 106 GLY A O 1
ATOM 855 N N . ARG A 1 107 ? -0.822 -25.479 3.220 1.00 85.88 107 ARG A N 1
ATOM 856 C CA . ARG A 1 107 ? -0.156 -26.702 2.720 1.00 85.88 107 ARG A CA 1
ATOM 857 C C . ARG A 1 107 ? 0.454 -26.522 1.327 1.00 85.88 107 ARG A C 1
ATOM 859 O O . ARG A 1 107 ? 1.398 -27.217 0.974 1.00 85.88 107 ARG A O 1
ATOM 866 N N . ASP A 1 108 ? -0.084 -25.586 0.559 1.00 83.69 108 ASP A N 1
ATOM 867 C CA . ASP A 1 108 ? 0.397 -25.152 -0.751 1.00 83.69 108 ASP A CA 1
ATOM 868 C C . ASP A 1 108 ? 1.601 -24.189 -0.671 1.00 83.69 108 ASP A C 1
ATOM 870 O O . ASP A 1 108 ? 2.147 -23.796 -1.699 1.00 83.69 108 ASP A O 1
ATOM 874 N N . GLY A 1 109 ? 2.038 -23.814 0.537 1.00 82.62 109 GLY A N 1
ATOM 875 C CA . GLY A 1 109 ? 3.132 -22.870 0.765 1.00 82.62 109 GLY A CA 1
ATOM 876 C C . GLY A 1 109 ? 2.726 -21.396 0.669 1.00 82.62 109 GLY A C 1
ATOM 877 O O . GLY A 1 109 ? 3.575 -20.523 0.893 1.00 82.62 109 GLY A O 1
ATOM 878 N N . ARG A 1 110 ? 1.449 -21.102 0.387 1.00 85.38 110 ARG A N 1
ATOM 879 C CA . ARG A 1 110 ? 0.934 -19.732 0.296 1.00 85.38 110 ARG A CA 1
ATOM 880 C C . ARG A 1 110 ? 0.732 -19.142 1.682 1.00 85.38 110 ARG A C 1
ATOM 882 O O . ARG A 1 110 ? 0.367 -19.840 2.625 1.00 85.38 110 ARG A O 1
ATOM 889 N N . VAL A 1 111 ? 0.959 -17.836 1.809 1.00 88.00 111 VAL A N 1
ATOM 890 C CA . VAL A 1 111 ? 0.775 -17.118 3.076 1.00 88.00 111 VAL A CA 1
ATOM 891 C C . VAL A 1 111 ? -0.552 -16.375 3.062 1.00 88.00 111 VAL A C 1
ATOM 893 O O . VAL A 1 111 ? -0.722 -15.425 2.296 1.00 88.00 111 VAL A O 1
ATOM 896 N N . ALA A 1 112 ? -1.464 -16.789 3.935 1.00 87.50 112 ALA A N 1
ATOM 897 C CA . ALA A 1 112 ? -2.825 -16.274 4.030 1.00 87.50 112 ALA A CA 1
ATOM 898 C C . ALA A 1 112 ? -3.107 -15.717 5.437 1.00 87.50 112 ALA A C 1
ATOM 900 O O . ALA A 1 112 ? -2.468 -16.148 6.404 1.00 87.50 112 ALA A O 1
ATOM 901 N N . PRO A 1 113 ? -4.045 -14.762 5.573 1.00 88.00 113 PRO A N 1
ATOM 902 C CA . PRO A 1 113 ? -4.474 -14.301 6.883 1.00 88.00 113 PRO A CA 1
ATOM 903 C C . PRO A 1 113 ? -5.234 -15.414 7.604 1.00 88.00 113 PRO A C 1
ATOM 905 O O . PRO A 1 113 ? -6.013 -16.140 6.988 1.00 88.00 113 PRO A O 1
ATOM 908 N N . VAL A 1 114 ? -5.013 -15.526 8.909 1.00 87.00 114 VAL A N 1
ATOM 909 C CA . VAL A 1 114 ? -5.771 -16.417 9.795 1.00 87.00 114 VAL A CA 1
ATOM 910 C C . VAL A 1 114 ? -6.199 -15.675 11.054 1.00 87.00 114 VAL A C 1
ATOM 912 O O . VAL A 1 114 ? -5.653 -14.614 11.365 1.00 87.00 114 VAL A O 1
ATOM 915 N N . GLY A 1 115 ? -7.167 -16.251 11.763 1.00 82.12 115 GLY A N 1
ATOM 916 C CA . GLY A 1 115 ? -7.708 -15.694 12.997 1.00 82.12 115 GLY A CA 1
ATOM 917 C C . GLY A 1 115 ? -8.735 -14.589 12.767 1.00 82.12 115 GLY A C 1
ATOM 918 O O . GLY A 1 115 ? -9.227 -14.383 11.655 1.00 82.12 115 GLY A O 1
ATOM 919 N N . ASP A 1 116 ? -9.063 -13.899 13.854 1.00 79.38 116 ASP A N 1
ATOM 920 C CA . ASP A 1 116 ? -10.086 -12.861 13.857 1.00 79.38 116 ASP A CA 1
ATOM 921 C C . ASP A 1 116 ? -9.565 -11.534 13.303 1.00 79.38 116 ASP A C 1
ATOM 923 O O . ASP A 1 116 ? -8.437 -11.096 13.563 1.00 79.38 116 ASP A O 1
ATOM 927 N N . PHE A 1 117 ? -10.441 -10.849 12.574 1.00 79.75 117 PHE A N 1
ATOM 928 C CA . PHE A 1 117 ? -10.166 -9.523 12.046 1.00 79.75 117 PHE A CA 1
ATOM 929 C C . PHE A 1 117 ? -10.438 -8.464 13.113 1.00 79.75 117 PHE A C 1
ATOM 931 O O . PHE A 1 117 ? -11.546 -8.353 13.641 1.00 79.75 117 PHE A O 1
ATOM 938 N N . ALA A 1 118 ? -9.424 -7.655 13.420 1.00 83.69 118 ALA 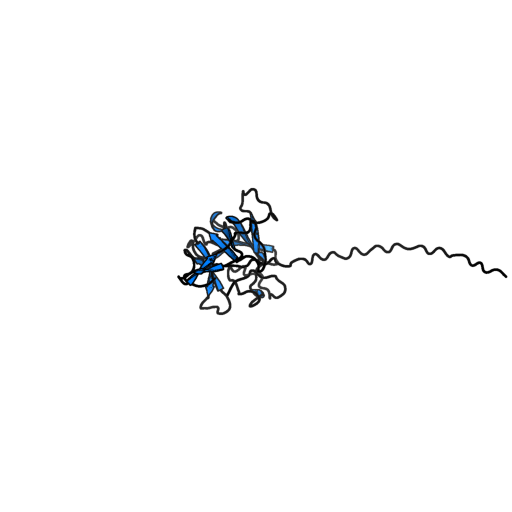A N 1
ATOM 939 C CA . ALA A 1 118 ? -9.616 -6.488 14.269 1.00 83.69 118 ALA A CA 1
ATOM 940 C C . ALA A 1 118 ? -10.541 -5.471 13.564 1.00 83.69 118 ALA A C 1
ATOM 942 O O . ALA A 1 118 ? -10.496 -5.342 12.338 1.00 83.69 118 ALA A O 1
ATOM 943 N N . PRO A 1 119 ? -11.369 -4.718 14.310 1.00 87.00 119 PRO A N 1
ATOM 944 C CA . PRO A 1 119 ? -12.302 -3.765 13.708 1.00 87.00 119 PRO A CA 1
ATOM 945 C C . PRO A 1 119 ? -11.585 -2.592 13.028 1.00 87.00 119 PRO A C 1
ATOM 947 O O . PRO A 1 119 ? -12.105 -2.021 12.069 1.00 87.00 119 PRO A O 1
ATOM 950 N N . TYR A 1 120 ? -10.388 -2.245 13.511 1.00 92.00 120 TYR A N 1
ATOM 951 C CA . TYR A 1 120 ? -9.594 -1.121 13.030 1.00 92.00 120 TYR A CA 1
ATOM 952 C C . TYR A 1 120 ? -8.123 -1.500 12.889 1.00 92.00 120 TYR A C 1
ATOM 954 O O . TYR A 1 120 ? -7.616 -2.346 13.625 1.00 92.00 120 TYR A O 1
ATOM 962 N N . LEU A 1 121 ? -7.449 -0.825 11.961 1.00 89.38 121 LEU A N 1
ATOM 963 C CA . LEU A 1 121 ? -6.024 -0.961 11.717 1.00 89.38 121 LEU A CA 1
ATOM 964 C C . LEU A 1 121 ? -5.221 -0.481 12.929 1.00 89.38 121 LEU A C 1
ATOM 966 O O . LEU A 1 121 ? -5.308 0.683 13.338 1.00 89.38 121 LEU A O 1
ATOM 970 N N . GLU A 1 122 ? -4.356 -1.355 13.427 1.00 89.19 122 GLU A N 1
ATOM 971 C CA . GLU A 1 122 ? -3.343 -1.016 14.420 1.00 89.19 122 GLU A CA 1
ATOM 972 C C . GLU A 1 122 ? -1.973 -0.859 13.764 1.00 89.19 122 GLU A C 1
ATOM 974 O O . GLU A 1 122 ? -1.582 -1.613 12.873 1.00 89.19 122 GLU A O 1
ATOM 979 N N . TYR A 1 123 ? -1.233 0.151 14.210 1.00 83.19 123 TYR A N 1
ATOM 980 C CA . TYR A 1 123 ? 0.059 0.500 13.635 1.00 83.19 123 TYR A CA 1
ATOM 981 C C . TYR A 1 123 ? 1.204 -0.244 14.331 1.00 83.19 123 TYR A C 1
ATOM 983 O O . TYR A 1 123 ? 1.132 -0.563 15.515 1.00 83.19 123 TYR A O 1
ATOM 991 N N . GLY A 1 124 ? 2.305 -0.434 13.609 1.00 80.88 124 GLY A N 1
ATOM 992 C CA . GLY A 1 124 ? 3.511 -1.092 14.094 1.00 80.88 124 GLY A CA 1
ATOM 993 C C . GLY A 1 124 ? 3.525 -2.579 13.764 1.00 80.88 124 GLY A C 1
ATOM 994 O O . GLY A 1 124 ? 3.230 -2.985 12.644 1.00 80.88 124 GLY A O 1
ATOM 995 N N . GLU A 1 125 ? 3.889 -3.389 14.753 1.00 82.94 125 GLU A N 1
ATOM 996 C CA . GLU A 1 125 ? 4.129 -4.827 14.590 1.00 82.94 125 GLU A CA 1
ATOM 997 C C . GLU A 1 125 ? 2.856 -5.679 14.712 1.00 82.94 125 GLU A C 1
ATOM 999 O O . GLU A 1 125 ? 2.906 -6.891 14.508 1.00 82.94 125 GLU A O 1
ATOM 1004 N N . VAL A 1 126 ? 1.722 -5.053 15.042 1.00 85.94 126 VAL A N 1
ATOM 1005 C CA . VAL A 1 126 ? 0.489 -5.754 15.423 1.00 85.94 126 VAL A CA 1
ATOM 1006 C C . VAL A 1 126 ? -0.275 -6.293 14.218 1.00 85.94 126 VAL A C 1
ATOM 1008 O O . VAL A 1 126 ? -0.922 -7.329 14.317 1.00 85.94 126 VAL A O 1
ATOM 1011 N N . ASN A 1 127 ? -0.294 -5.575 13.094 1.00 88.25 127 ASN A N 1
ATOM 1012 C CA . ASN A 1 127 ? -1.114 -5.928 11.933 1.00 88.25 127 ASN A CA 1
ATOM 1013 C C . ASN A 1 127 ? -0.236 -6.131 10.698 1.00 88.25 127 ASN A C 1
ATOM 1015 O O . ASN A 1 127 ? 0.611 -5.300 10.368 1.00 88.25 127 ASN A O 1
ATOM 1019 N N . TYR A 1 128 ? -0.506 -7.213 9.977 1.00 89.50 128 TYR A N 1
ATOM 1020 C CA . TYR A 1 128 ? -0.085 -7.401 8.600 1.00 89.50 128 TYR A CA 1
ATOM 1021 C C . TYR A 1 128 ? -1.154 -6.842 7.682 1.00 89.50 128 TYR A C 1
ATOM 1023 O O . TYR A 1 128 ? -2.317 -7.225 7.770 1.00 89.50 128 TYR A O 1
ATOM 1031 N N . VAL A 1 129 ? -0.752 -5.954 6.788 1.00 90.94 129 VAL A N 1
ATOM 1032 C CA . VAL A 1 129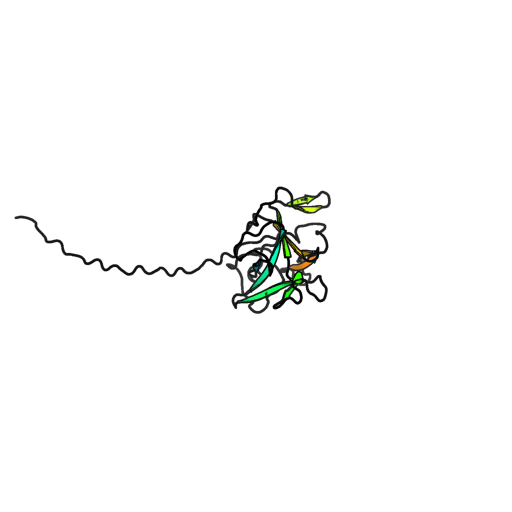 ? -1.641 -5.232 5.887 1.00 90.94 129 VAL A CA 1
ATOM 1033 C C . VAL A 1 129 ? -1.413 -5.710 4.466 1.00 90.94 129 VAL A C 1
ATOM 1035 O O . VAL A 1 129 ? -0.285 -5.943 4.052 1.00 90.94 129 VAL A O 1
ATOM 1038 N N . THR A 1 130 ? -2.486 -5.819 3.706 1.00 92.25 130 THR A N 1
ATOM 1039 C CA . THR A 1 130 ? -2.472 -5.996 2.262 1.00 92.25 130 THR A CA 1
ATOM 1040 C C . THR A 1 130 ? -3.226 -4.829 1.632 1.00 92.25 130 THR A C 1
ATOM 1042 O O . THR A 1 130 ? -4.273 -4.405 2.127 1.00 92.25 130 THR A O 1
ATOM 1045 N N . LEU A 1 131 ? -2.689 -4.312 0.531 1.00 93.62 131 LEU A N 1
ATOM 1046 C CA . LEU A 1 131 ? -3.273 -3.219 -0.240 1.00 93.62 131 LEU A CA 1
ATOM 1047 C C . LEU A 1 131 ? -3.689 -3.754 -1.607 1.00 93.62 131 LEU A C 1
ATOM 1049 O O . LEU A 1 131 ? -2.850 -4.274 -2.339 1.00 93.62 131 LEU A O 1
ATOM 1053 N N . VAL A 1 132 ? -4.972 -3.628 -1.944 1.00 94.12 132 VAL A N 1
ATOM 1054 C CA . VAL A 1 132 ? -5.543 -4.175 -3.182 1.00 94.12 132 VAL A CA 1
ATOM 1055 C C . VAL A 1 132 ? -6.041 -3.053 -4.085 1.00 94.12 132 VAL A C 1
ATOM 1057 O O . VAL A 1 132 ? -6.772 -2.166 -3.645 1.00 94.12 132 VAL A O 1
ATOM 1060 N N . ASN A 1 133 ? -5.686 -3.105 -5.364 1.00 94.50 133 ASN A N 1
ATOM 1061 C CA . ASN A 1 133 ? -6.174 -2.199 -6.399 1.00 94.50 133 ASN A CA 1
ATOM 1062 C C . ASN A 1 133 ? -6.410 -2.986 -7.694 1.00 94.50 133 ASN A C 1
ATOM 1064 O O . ASN A 1 133 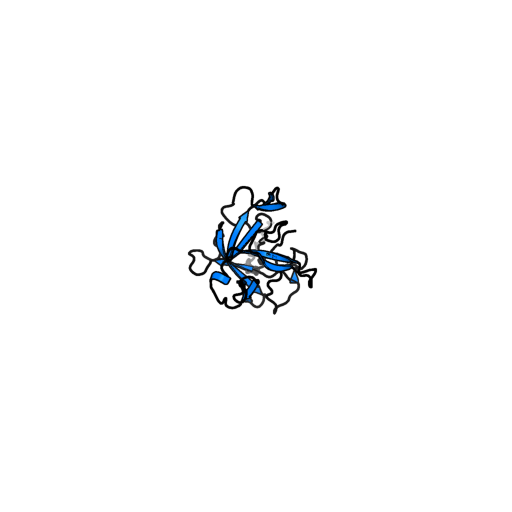? -5.572 -3.792 -8.079 1.00 94.50 133 ASN A O 1
ATOM 1068 N N . ARG A 1 134 ? -7.564 -2.785 -8.349 1.00 87.69 134 ARG A N 1
ATOM 1069 C CA . ARG A 1 134 ? -7.959 -3.485 -9.593 1.00 87.69 134 ARG A CA 1
ATOM 1070 C C . ARG A 1 134 ? -7.739 -5.006 -9.546 1.00 87.69 134 ARG A C 1
ATOM 1072 O O . ARG A 1 134 ? -7.178 -5.585 -10.466 1.00 87.69 134 ARG A O 1
ATOM 1079 N N . ALA A 1 135 ? -8.179 -5.633 -8.454 1.00 86.38 135 ALA A N 1
ATOM 1080 C CA . ALA A 1 135 ? -7.997 -7.061 -8.166 1.00 86.38 135 ALA A CA 1
ATOM 1081 C C . ALA A 1 135 ? -6.535 -7.532 -8.025 1.00 86.38 135 ALA A C 1
ATOM 1083 O O . ALA A 1 135 ? -6.304 -8.719 -7.843 1.00 86.38 135 ALA A O 1
ATOM 1084 N N . GLY A 1 136 ? -5.562 -6.621 -8.053 1.00 91.81 136 GLY A N 1
ATOM 1085 C CA . GLY A 1 136 ? -4.163 -6.920 -7.799 1.00 91.81 136 GLY A CA 1
ATOM 1086 C C . GLY A 1 136 ? -3.684 -6.432 -6.434 1.00 91.81 136 GLY A C 1
ATOM 1087 O O . GLY A 1 136 ? -4.230 -5.496 -5.848 1.00 91.81 136 GLY A O 1
ATOM 1088 N N . TYR A 1 137 ? -2.631 -7.063 -5.941 1.00 93.00 137 TYR A N 1
ATOM 1089 C CA . TYR A 1 137 ? -1.990 -6.801 -4.663 1.00 93.00 137 TYR A CA 1
ATOM 1090 C C . TYR A 1 137 ? -0.768 -5.909 -4.852 1.00 93.00 137 TYR A C 1
ATOM 1092 O O . TYR A 1 137 ? 0.079 -6.186 -5.704 1.00 93.00 137 TYR A O 1
ATOM 1100 N N . LEU A 1 138 ? -0.636 -4.867 -4.030 1.00 92.69 138 LEU A N 1
ATOM 1101 C CA . LEU A 1 138 ? 0.629 -4.153 -3.916 1.00 92.69 138 LEU A CA 1
ATOM 1102 C C . LEU A 1 138 ? 1.663 -5.114 -3.333 1.00 92.69 138 LEU A C 1
ATOM 1104 O O . LEU A 1 138 ? 1.511 -5.587 -2.205 1.00 92.69 138 LEU A O 1
ATOM 1108 N N . ALA A 1 139 ? 2.716 -5.376 -4.093 1.00 90.25 139 ALA A N 1
ATOM 1109 C CA . ALA A 1 139 ? 3.800 -6.252 -3.696 1.00 90.25 139 ALA A CA 1
ATOM 1110 C C . ALA A 1 139 ? 5.142 -5.547 -3.815 1.00 90.25 139 ALA A C 1
ATOM 1112 O O . ALA A 1 139 ? 5.281 -4.551 -4.525 1.00 90.25 139 ALA A O 1
ATOM 1113 N N . ALA A 1 140 ? 6.142 -6.119 -3.162 1.00 87.19 140 ALA A N 1
ATOM 1114 C CA . ALA A 1 140 ? 7.530 -5.761 -3.362 1.00 87.19 140 ALA A CA 1
ATOM 1115 C C . ALA A 1 140 ? 8.331 -6.963 -3.844 1.00 87.19 140 ALA A C 1
ATOM 1117 O O . ALA A 1 140 ? 8.365 -8.009 -3.191 1.00 87.19 140 ALA A O 1
ATOM 1118 N N . THR A 1 141 ? 9.019 -6.785 -4.961 1.00 85.19 141 THR A N 1
ATOM 1119 C CA . THR A 1 141 ? 9.867 -7.805 -5.574 1.00 85.19 141 THR A CA 1
ATOM 1120 C C . THR A 1 141 ? 11.313 -7.344 -5.579 1.00 85.19 141 THR A C 1
ATOM 1122 O O . THR A 1 141 ? 11.588 -6.142 -5.611 1.00 85.19 141 THR A O 1
ATOM 1125 N N . ASP A 1 142 ? 12.241 -8.294 -5.561 1.00 81.19 142 ASP A N 1
ATOM 1126 C CA . ASP A 1 142 ? 13.657 -7.977 -5.715 1.00 81.19 142 ASP A CA 1
ATOM 1127 C C . ASP A 1 142 ? 13.908 -7.314 -7.073 1.00 81.19 142 ASP A C 1
ATOM 1129 O O . ASP A 1 142 ? 13.316 -7.691 -8.088 1.00 81.19 142 ASP A O 1
ATOM 1133 N N . ASP A 1 143 ? 14.756 -6.287 -7.074 1.00 74.62 143 ASP A N 1
ATOM 1134 C CA . ASP A 1 143 ? 15.229 -5.645 -8.292 1.00 74.62 143 ASP A CA 1
ATOM 1135 C C . ASP A 1 143 ? 16.589 -6.264 -8.660 1.00 74.62 143 ASP A C 1
ATOM 1137 O O . ASP A 1 143 ? 17.544 -6.129 -7.885 1.00 74.62 143 ASP A O 1
ATOM 1141 N N . PRO A 1 144 ? 16.718 -6.933 -9.823 1.00 71.94 144 PRO A N 1
ATOM 1142 C CA . PRO A 1 144 ? 17.969 -7.577 -10.223 1.00 71.94 144 PRO A CA 1
ATOM 1143 C C . PRO A 1 144 ? 19.135 -6.587 -10.360 1.00 71.94 144 PRO A C 1
ATOM 1145 O O . PRO A 1 144 ? 20.292 -6.988 -10.273 1.00 71.94 144 PRO A O 1
ATOM 1148 N N . TYR A 1 145 ? 18.849 -5.294 -10.532 1.00 71.56 145 TYR A N 1
ATOM 1149 C CA . TYR A 1 145 ? 19.854 -4.240 -10.645 1.00 71.56 145 TYR A CA 1
ATOM 1150 C C . TYR A 1 145 ? 20.116 -3.516 -9.321 1.00 71.56 145 TYR A C 1
ATOM 1152 O O . TYR A 1 145 ? 21.046 -2.712 -9.233 1.00 71.56 145 TYR A O 1
ATOM 1160 N N . ARG A 1 146 ? 19.306 -3.763 -8.282 1.00 66.25 146 ARG A N 1
ATOM 1161 C CA . ARG A 1 146 ? 19.402 -3.083 -6.984 1.00 66.25 146 ARG A CA 1
ATOM 1162 C C . ARG A 1 146 ? 19.202 -4.073 -5.845 1.00 66.25 146 ARG A C 1
ATOM 1164 O O . ARG A 1 146 ? 18.136 -4.155 -5.255 1.00 66.25 146 ARG A O 1
ATOM 1171 N N . ILE A 1 147 ? 20.290 -4.731 -5.454 1.00 65.06 147 ILE A N 1
ATOM 1172 C CA . ILE A 1 147 ? 20.335 -5.760 -4.392 1.00 65.06 147 ILE A CA 1
ATOM 1173 C C . ILE A 1 147 ? 19.689 -5.295 -3.068 1.00 65.06 147 ILE A C 1
ATOM 1175 O O . ILE A 1 147 ? 19.185 -6.099 -2.290 1.00 65.06 147 ILE A O 1
ATOM 1179 N N . LEU A 1 148 ? 19.703 -3.988 -2.804 1.00 67.12 148 LEU A N 1
ATOM 1180 C CA . LEU A 1 148 ? 19.280 -3.386 -1.539 1.00 67.12 148 LEU A CA 1
ATOM 1181 C C . LEU A 1 148 ? 17.885 -2.743 -1.580 1.00 67.12 148 LEU A C 1
ATOM 1183 O O . LEU A 1 148 ? 17.385 -2.296 -0.548 1.00 67.12 148 LEU A O 1
ATOM 1187 N N . ARG A 1 149 ? 17.258 -2.656 -2.758 1.00 74.00 149 ARG A N 1
ATOM 1188 C CA . ARG A 1 149 ? 15.949 -2.020 -2.932 1.00 74.00 149 ARG A CA 1
ATOM 1189 C C . ARG A 1 149 ? 14.993 -2.976 -3.610 1.00 74.00 149 ARG A C 1
ATOM 1191 O O . ARG A 1 149 ? 15.353 -3.685 -4.540 1.00 74.00 149 ARG A O 1
ATOM 1198 N N . LYS A 1 150 ? 13.749 -2.956 -3.157 1.00 78.94 150 LYS A N 1
ATOM 1199 C CA . LYS A 1 150 ? 12.678 -3.716 -3.781 1.00 78.94 150 LYS A CA 1
ATOM 1200 C C . LYS A 1 150 ? 11.828 -2.782 -4.620 1.00 78.94 150 LYS A C 1
ATOM 1202 O O . LYS A 1 150 ? 11.489 -1.671 -4.204 1.00 78.94 150 LYS A O 1
ATOM 1207 N N . ARG A 1 151 ? 11.471 -3.249 -5.808 1.00 83.50 151 ARG A N 1
ATOM 1208 C CA . ARG A 1 151 ? 10.525 -2.564 -6.681 1.00 83.50 151 ARG A CA 1
ATOM 1209 C C . ARG A 1 151 ? 9.114 -2.870 -6.199 1.00 83.50 151 ARG A C 1
ATOM 1211 O O . ARG A 1 151 ? 8.803 -4.026 -5.920 1.00 83.50 151 ARG A O 1
ATOM 1218 N N . THR A 1 152 ? 8.253 -1.857 -6.139 1.00 87.50 152 THR A N 1
ATOM 1219 C CA . THR A 1 152 ? 6.819 -2.097 -5.955 1.00 87.50 152 THR A CA 1
ATOM 1220 C C . THR A 1 152 ? 6.151 -2.424 -7.283 1.00 87.50 152 THR A C 1
ATOM 1222 O O . THR A 1 152 ? 6.397 -1.785 -8.309 1.00 87.50 152 THR A O 1
ATOM 1225 N N . VAL A 1 153 ? 5.309 -3.449 -7.265 1.00 89.75 153 VAL A N 1
ATOM 1226 C CA . VAL A 1 153 ? 4.580 -3.955 -8.432 1.00 89.75 153 VAL A CA 1
ATOM 1227 C C . VAL A 1 153 ? 3.155 -4.318 -8.030 1.00 89.75 153 VAL A C 1
ATOM 1229 O O . VAL A 1 153 ? 2.881 -4.545 -6.850 1.00 89.75 153 VAL A O 1
ATOM 1232 N N . LEU A 1 154 ? 2.249 -4.376 -9.005 1.00 92.75 154 LEU A N 1
ATOM 1233 C CA . LEU A 1 154 ? 0.919 -4.940 -8.816 1.00 92.75 154 LEU A CA 1
ATOM 1234 C C . LEU A 1 154 ? 0.929 -6.415 -9.242 1.00 92.75 154 LEU A C 1
ATOM 1236 O O . LEU A 1 154 ? 1.177 -6.718 -10.409 1.00 92.75 154 LEU A O 1
ATOM 1240 N N . LEU A 1 155 ? 0.670 -7.332 -8.309 1.00 90.62 155 LEU A N 1
ATOM 1241 C CA . LEU A 1 155 ? 0.531 -8.763 -8.602 1.00 90.62 155 LEU A CA 1
ATOM 1242 C C . LEU A 1 155 ? -0.941 -9.129 -8.757 1.00 90.62 155 LEU A C 1
ATOM 1244 O O . LEU A 1 155 ? -1.743 -8.770 -7.906 1.00 90.62 155 LEU A O 1
ATOM 1248 N N . CYS A 1 156 ? -1.298 -9.860 -9.811 1.00 86.75 156 CYS A N 1
ATOM 1249 C CA . CYS A 1 156 ? -2.685 -10.278 -10.048 1.00 86.75 156 CYS A CA 1
ATOM 1250 C C . CYS A 1 156 ? -3.171 -11.361 -9.072 1.00 86.75 156 CYS A C 1
ATOM 1252 O O . CYS A 1 156 ? -4.367 -11.458 -8.837 1.00 86.75 156 CYS A O 1
ATOM 1254 N N . ASP A 1 157 ? -2.250 -12.128 -8.485 1.00 82.75 157 ASP A N 1
ATOM 1255 C CA . ASP A 1 157 ? -2.545 -13.221 -7.561 1.00 82.75 157 ASP A CA 1
ATOM 1256 C C . ASP A 1 157 ? -1.697 -13.120 -6.291 1.00 82.75 157 ASP A C 1
ATOM 1258 O O . ASP A 1 157 ? -0.669 -12.431 -6.248 1.00 82.75 157 ASP A O 1
ATOM 1262 N N . LEU A 1 158 ? -2.117 -13.842 -5.247 1.00 81.38 158 LEU A N 1
ATOM 1263 C CA . LEU A 1 158 ? -1.274 -14.050 -4.075 1.00 81.38 158 LEU A CA 1
ATOM 1264 C C . LEU A 1 158 ? 0.014 -14.774 -4.493 1.00 81.38 158 LEU A C 1
ATOM 1266 O O . LEU A 1 158 ? -0.047 -15.739 -5.259 1.00 81.38 158 LEU A O 1
ATOM 1270 N N . PRO A 1 159 ? 1.179 -14.352 -3.976 1.00 79.31 159 PRO A N 1
ATOM 1271 C CA . PRO A 1 159 ? 2.434 -15.002 -4.306 1.00 79.31 159 PRO A CA 1
ATOM 1272 C C . PRO A 1 159 ? 2.389 -16.474 -3.886 1.00 79.31 159 PRO A C 1
ATOM 1274 O O . PRO A 1 159 ? 1.938 -16.799 -2.785 1.00 79.31 159 PRO A O 1
ATOM 1277 N N . GLU A 1 160 ? 2.895 -17.361 -4.750 1.00 76.56 160 GLU A N 1
ATOM 1278 C CA . GLU A 1 160 ? 2.919 -18.809 -4.493 1.00 76.56 160 GLU A CA 1
ATOM 1279 C C . GLU A 1 160 ? 3.618 -19.150 -3.176 1.00 76.56 160 GLU A C 1
ATOM 1281 O O . GLU A 1 160 ? 3.235 -20.093 -2.489 1.00 76.56 160 GLU A O 1
ATOM 1286 N N . ARG A 1 161 ? 4.642 -18.368 -2.816 1.00 70.31 161 ARG A N 1
ATOM 1287 C CA . ARG A 1 161 ? 5.371 -18.484 -1.555 1.00 70.31 161 ARG A CA 1
ATOM 1288 C C . ARG A 1 161 ? 5.738 -17.110 -1.013 1.00 70.31 161 ARG A C 1
ATOM 1290 O O . ARG A 1 161 ? 6.066 -16.187 -1.756 1.00 70.31 161 ARG A O 1
ATOM 1297 N N . GLY A 1 162 ? 5.787 -17.012 0.311 1.00 72.12 162 GLY A N 1
ATOM 1298 C CA . GLY A 1 162 ? 6.360 -15.863 1.005 1.00 72.12 162 GLY A CA 1
ATOM 1299 C C . GLY A 1 162 ? 5.382 -14.722 1.286 1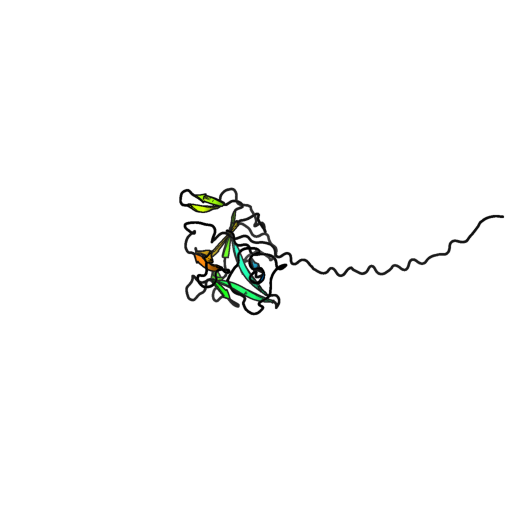.00 72.12 162 GLY A C 1
ATOM 1300 O O . GLY A 1 162 ? 4.168 -14.871 1.239 1.00 72.12 162 GLY A O 1
ATOM 1301 N N . LYS A 1 16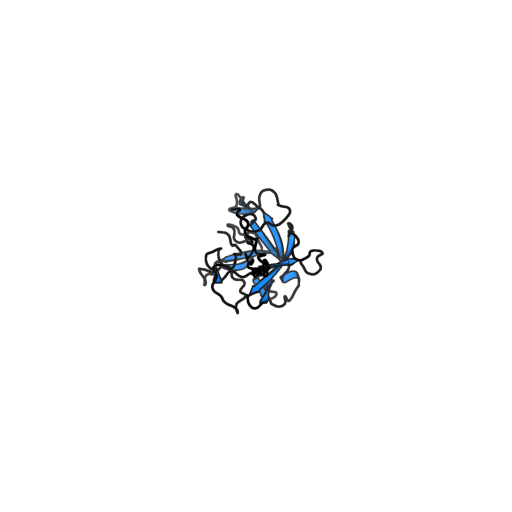3 ? 5.943 -13.574 1.680 1.00 76.62 163 LYS A N 1
ATOM 1302 C CA . LYS A 1 163 ? 5.222 -12.465 2.329 1.00 76.62 163 LYS A CA 1
ATOM 1303 C C . LYS A 1 163 ? 5.270 -11.156 1.530 1.00 76.62 163 LYS A C 1
ATOM 1305 O O . LYS A 1 163 ? 5.099 -10.087 2.096 1.00 76.62 163 LYS A O 1
ATOM 1310 N N . ALA A 1 164 ? 5.510 -11.235 0.220 1.00 83.69 164 ALA A N 1
ATOM 1311 C CA . ALA A 1 164 ? 5.794 -10.073 -0.632 1.00 83.69 164 ALA A CA 1
ATOM 1312 C C . ALA A 1 164 ? 4.646 -9.050 -0.735 1.00 83.69 164 ALA A C 1
ATOM 1314 O O . ALA A 1 164 ? 4.901 -7.890 -1.042 1.00 83.69 164 ALA A O 1
ATOM 1315 N N . VAL A 1 165 ? 3.406 -9.481 -0.479 1.00 89.00 165 VAL A N 1
ATOM 1316 C CA . VAL A 1 165 ? 2.190 -8.644 -0.479 1.00 89.00 165 VAL A CA 1
ATOM 1317 C C . VAL A 1 165 ? 1.763 -8.194 0.921 1.00 89.00 165 VAL A C 1
ATOM 1319 O O . VAL A 1 165 ? 0.802 -7.443 1.054 1.00 89.00 165 VAL A O 1
ATOM 1322 N N . TRP A 1 166 ? 2.458 -8.666 1.960 1.00 89.25 166 TRP A N 1
ATOM 1323 C CA . TRP A 1 166 ? 2.141 -8.384 3.355 1.00 89.25 166 TRP A CA 1
ATOM 1324 C C . TRP A 1 166 ? 3.074 -7.308 3.905 1.00 89.25 166 TRP A C 1
ATOM 1326 O O . TRP A 1 166 ? 4.293 -7.476 3.985 1.00 89.25 166 TRP A O 1
ATOM 1336 N N . TRP A 1 167 ? 2.463 -6.215 4.333 1.00 87.88 167 TRP A N 1
ATOM 1337 C CA . TRP A 1 167 ? 3.108 -4.987 4.765 1.00 87.88 167 TRP A CA 1
ATOM 1338 C C . TRP A 1 167 ? 2.903 -4.762 6.255 1.00 87.88 167 TRP A C 1
ATOM 1340 O O . TRP A 1 167 ? 1.941 -5.250 6.846 1.00 87.88 167 TRP A O 1
ATOM 1350 N N . ARG A 1 168 ? 3.770 -3.952 6.851 1.00 85.06 168 ARG A N 1
ATOM 1351 C CA . ARG A 1 168 ? 3.524 -3.339 8.157 1.00 85.06 168 ARG A CA 1
ATOM 1352 C C . ARG A 1 168 ? 3.509 -1.830 8.023 1.00 85.06 168 ARG A C 1
ATOM 1354 O O . ARG A 1 168 ? 4.334 -1.242 7.323 1.00 85.06 168 ARG A O 1
ATOM 1361 N N . ILE A 1 169 ? 2.562 -1.195 8.702 1.00 80.69 169 ILE A N 1
ATOM 1362 C CA . ILE A 1 169 ? 2.414 0.260 8.685 1.00 80.69 169 ILE A CA 1
ATOM 1363 C C . ILE A 1 169 ? 2.823 0.782 10.054 1.00 80.69 169 ILE A C 1
ATOM 1365 O O . ILE A 1 169 ? 2.084 0.618 11.021 1.00 80.69 169 ILE A O 1
ATOM 1369 N N . HIS A 1 170 ? 3.979 1.437 10.153 1.00 77.31 170 HIS A N 1
ATOM 1370 C CA . HIS A 1 170 ? 4.400 2.078 11.395 1.00 77.31 170 HIS A CA 1
ATOM 1371 C C . HIS A 1 170 ? 3.997 3.551 11.370 1.00 77.31 170 HIS A C 1
ATOM 1373 O O . HIS A 1 170 ? 4.052 4.218 10.334 1.00 77.31 170 HIS A O 1
ATOM 1379 N N . ARG A 1 171 ? 3.592 4.088 12.526 1.00 72.81 171 ARG A N 1
ATOM 1380 C CA . ARG A 1 171 ? 3.402 5.535 12.651 1.00 72.81 171 ARG A CA 1
ATOM 1381 C C . ARG A 1 171 ? 4.759 6.206 12.572 1.00 72.81 171 ARG A C 1
ATOM 1383 O O . ARG A 1 171 ? 5.655 5.873 13.341 1.00 72.81 171 ARG A O 1
ATOM 1390 N N . SER A 1 172 ? 4.885 7.201 11.701 1.00 65.38 172 SER A N 1
ATOM 1391 C CA . SER A 1 172 ? 6.015 8.119 11.773 1.00 65.38 172 SER A CA 1
ATOM 1392 C C . SER A 1 172 ? 5.973 8.825 13.132 1.00 65.38 172 SER A C 1
ATOM 1394 O O . SER A 1 172 ? 5.043 9.584 13.390 1.00 65.38 172 SER A O 1
ATOM 1396 N N . THR A 1 173 ? 6.971 8.604 13.988 1.00 54.97 173 THR A N 1
ATOM 1397 C CA . THR A 1 173 ? 7.146 9.260 15.299 1.00 54.97 173 THR A CA 1
ATOM 1398 C C . THR A 1 173 ? 7.591 10.716 15.135 1.00 54.97 173 THR A C 1
ATOM 1400 O O . THR A 1 173 ? 8.645 11.133 15.608 1.00 54.97 173 THR A O 1
ATOM 1403 N N . SER A 1 174 ? 6.819 11.490 14.383 1.00 46.69 174 SER A N 1
ATOM 1404 C CA . SER A 1 174 ? 7.049 12.909 14.142 1.00 46.69 174 SER A CA 1
ATOM 1405 C C . SER A 1 174 ? 6.295 13.743 15.178 1.00 46.69 174 SER A C 1
ATOM 1407 O O . SER A 1 174 ? 5.508 14.599 14.799 1.00 46.69 174 SER A O 1
ATOM 1409 N N . ASP A 1 175 ? 6.558 13.512 16.463 1.00 35.69 175 ASP A N 1
ATOM 1410 C CA . ASP A 1 175 ? 6.177 14.440 17.529 1.00 35.69 175 ASP A CA 1
ATOM 1411 C C . ASP A 1 175 ? 7.437 14.881 18.275 1.00 35.69 175 ASP A C 1
ATOM 1413 O O . ASP A 1 175 ? 7.732 14.471 19.391 1.00 35.69 175 ASP A O 1
ATOM 1417 N N . VAL A 1 176 ? 8.194 15.761 17.624 1.00 35.09 176 VAL A N 1
ATOM 1418 C CA . VAL A 1 176 ? 8.692 16.940 18.331 1.00 35.09 176 VAL A CA 1
ATOM 1419 C C . VAL A 1 176 ? 7.937 18.111 17.720 1.00 35.09 176 VAL A C 1
ATOM 1421 O O . VAL A 1 176 ? 8.451 18.850 16.885 1.00 35.09 176 VAL A O 1
ATOM 1424 N N . VAL A 1 177 ? 6.678 18.276 18.129 1.00 31.23 177 VAL A N 1
ATOM 1425 C CA . VAL A 1 177 ? 6.223 19.640 18.377 1.00 31.23 177 VAL A CA 1
ATOM 1426 C C . VAL A 1 177 ? 7.115 20.087 19.521 1.00 31.23 177 VAL A C 1
ATOM 1428 O O . VAL A 1 177 ? 6.976 19.604 20.643 1.00 31.23 177 VAL A O 1
ATOM 1431 N N . SER A 1 178 ? 8.100 20.933 19.232 1.00 29.08 178 SER A N 1
ATOM 1432 C CA . SER A 1 178 ? 8.719 21.729 20.276 1.00 29.08 178 SER A CA 1
ATOM 1433 C C . SER A 1 178 ? 7.588 22.558 20.866 1.00 29.08 178 SER A C 1
ATOM 1435 O O . SER A 1 178 ? 7.267 23.637 20.369 1.00 29.08 178 SER A O 1
ATOM 1437 N N . VAL A 1 179 ? 6.938 22.029 21.900 1.00 31.53 179 VAL A N 1
ATOM 1438 C CA . VAL A 1 179 ? 6.329 22.872 22.908 1.00 31.53 179 VAL A CA 1
ATOM 1439 C C . VAL A 1 179 ? 7.524 23.645 23.425 1.00 31.53 179 VAL A C 1
ATOM 1441 O O . VAL A 1 179 ? 8.323 23.127 24.204 1.00 31.53 179 VAL A O 1
ATOM 1444 N N . ALA A 1 180 ? 7.731 24.841 22.865 1.00 35.31 180 ALA A N 1
ATOM 1445 C CA . ALA A 1 180 ? 8.571 25.830 23.500 1.00 35.31 180 ALA A CA 1
ATOM 1446 C C . ALA A 1 180 ? 8.161 25.779 24.972 1.00 35.31 180 ALA A C 1
ATOM 1448 O O . ALA A 1 180 ? 6.950 25.823 25.234 1.00 35.31 180 ALA A O 1
ATOM 1449 N N . PRO A 1 181 ? 9.095 25.588 25.919 1.00 35.97 181 PRO A N 1
ATOM 1450 C CA . PRO A 1 181 ? 8.728 25.765 27.302 1.00 35.97 181 PRO A CA 1
ATOM 1451 C C . PRO A 1 181 ? 8.119 27.156 27.328 1.00 35.97 181 PRO A C 1
ATOM 1453 O O . PRO A 1 181 ? 8.789 28.129 26.973 1.00 35.97 181 PRO A O 1
ATOM 1456 N N . ASN A 1 182 ? 6.817 27.230 27.619 1.00 33.31 182 ASN A N 1
ATOM 1457 C CA . ASN A 1 182 ? 6.207 28.465 28.051 1.00 33.31 182 ASN A CA 1
ATOM 1458 C C . ASN A 1 182 ? 7.069 28.832 29.241 1.00 33.31 182 ASN A C 1
ATOM 1460 O O . ASN A 1 182 ? 6.939 28.225 30.304 1.00 33.31 182 ASN A O 1
ATOM 1464 N N . ALA A 1 183 ? 8.041 29.708 28.989 1.00 39.75 183 ALA A N 1
ATOM 1465 C CA . ALA A 1 183 ? 8.872 30.293 29.997 1.00 39.75 183 ALA A CA 1
ATOM 1466 C C . ALA A 1 183 ? 7.856 30.908 30.937 1.00 39.75 183 ALA A C 1
ATOM 1468 O O . ALA A 1 183 ? 7.188 31.893 30.613 1.00 39.75 183 ALA A O 1
ATOM 1469 N N . SER A 1 184 ? 7.653 30.203 32.043 1.00 39.94 184 SER A N 1
ATOM 1470 C CA . SER A 1 184 ? 6.989 30.685 33.223 1.00 39.94 184 SER A CA 1
ATOM 1471 C C . SER A 1 184 ? 7.546 32.076 33.431 1.00 39.94 184 SER A C 1
ATOM 1473 O O . SER A 1 184 ? 8.725 32.234 33.755 1.00 39.94 184 SER A O 1
ATOM 1475 N N . ARG A 1 185 ? 6.716 33.083 33.137 1.00 34.28 185 ARG A N 1
ATOM 1476 C CA . ARG A 1 185 ? 6.966 34.454 33.556 1.00 34.28 185 ARG A CA 1
ATOM 1477 C C . ARG A 1 185 ? 7.427 34.357 35.008 1.00 34.28 185 ARG A C 1
ATOM 1479 O O . ARG A 1 185 ? 6.688 33.767 35.800 1.00 34.28 185 ARG A O 1
ATOM 1486 N N . PRO A 1 186 ? 8.616 34.863 35.363 1.00 36.88 186 PRO A N 1
ATOM 1487 C CA . PRO A 1 186 ? 8.991 34.916 36.757 1.00 36.88 186 PRO A CA 1
ATOM 1488 C C . PRO A 1 186 ? 7.969 35.827 37.432 1.00 36.88 186 PRO A C 1
ATOM 1490 O O . PRO A 1 186 ? 7.901 37.028 37.171 1.00 36.88 186 PRO A O 1
ATOM 1493 N N . VAL A 1 187 ? 7.111 35.222 38.249 1.00 39.44 187 VAL A N 1
ATOM 1494 C CA . VAL A 1 187 ? 6.361 35.943 39.264 1.00 39.44 187 VAL A CA 1
ATOM 1495 C C . VAL A 1 187 ? 7.435 36.533 40.165 1.00 39.44 187 VAL A C 1
ATOM 1497 O O . VAL A 1 187 ? 8.115 35.799 40.875 1.00 39.44 187 VAL A O 1
ATOM 1500 N N . MET A 1 188 ? 7.653 37.846 40.064 1.00 33.56 188 MET A N 1
ATOM 1501 C CA . MET A 1 188 ? 8.432 38.587 41.047 1.00 33.56 188 MET A CA 1
ATOM 1502 C C . MET A 1 188 ? 7.722 38.429 42.389 1.00 33.56 188 MET A C 1
ATOM 1504 O O . MET A 1 188 ? 6.760 39.135 42.692 1.00 33.56 188 MET A O 1
ATOM 1508 N N . THR A 1 189 ? 8.183 37.477 43.187 1.00 38.47 189 THR A N 1
ATOM 1509 C CA . THR A 1 189 ? 7.898 37.417 44.611 1.00 38.47 189 THR A CA 1
ATOM 1510 C C . THR A 1 189 ? 8.495 38.678 45.226 1.00 38.47 189 THR A C 1
ATOM 1512 O O . THR A 1 189 ? 9.709 38.828 45.335 1.00 38.47 189 THR A O 1
ATOM 1515 N N . ARG A 1 190 ? 7.629 39.635 45.570 1.00 38.56 190 ARG A N 1
ATOM 1516 C CA . ARG A 1 190 ? 7.969 40.752 46.453 1.00 38.56 190 ARG A CA 1
ATOM 1517 C C . ARG A 1 190 ? 8.310 40.164 47.820 1.00 38.56 190 ARG A C 1
ATOM 1519 O O . ARG A 1 190 ? 7.413 39.807 48.582 1.00 38.56 190 ARG A O 1
ATOM 1526 N N . GLU A 1 191 ? 9.596 40.057 48.120 1.00 36.38 191 GLU A N 1
ATOM 1527 C CA . GLU A 1 191 ? 10.061 39.839 49.484 1.00 36.38 191 GLU A CA 1
ATOM 1528 C C . GLU A 1 191 ? 9.612 41.024 50.344 1.00 36.38 191 GLU A C 1
ATOM 1530 O O . GLU A 1 191 ? 9.940 42.184 50.089 1.00 36.38 191 GLU A O 1
ATOM 1535 N N . THR A 1 192 ? 8.787 40.721 51.340 1.00 41.41 192 THR A N 1
ATOM 1536 C CA . THR A 1 192 ? 8.401 41.652 52.398 1.00 41.41 192 THR A CA 1
ATOM 1537 C C . THR A 1 192 ? 9.344 41.366 53.566 1.00 41.41 192 THR A C 1
ATOM 1539 O O . THR A 1 192 ? 9.363 40.224 54.026 1.00 41.41 192 THR A O 1
ATOM 1542 N N . PRO A 1 193 ? 10.154 42.323 54.047 1.00 38.81 193 PRO A N 1
ATOM 1543 C CA . PRO A 1 193 ? 11.078 42.045 55.136 1.00 38.81 193 PRO A CA 1
ATOM 1544 C C . PRO A 1 193 ? 10.303 41.880 56.449 1.00 38.81 193 PRO A C 1
ATOM 1546 O O . PRO A 1 193 ? 9.632 42.802 56.918 1.00 38.81 193 PRO A O 1
ATOM 1549 N N . ALA A 1 194 ? 10.398 40.689 57.043 1.00 40.28 194 ALA A N 1
ATOM 1550 C CA . ALA A 1 194 ? 9.922 40.430 58.392 1.00 40.28 194 ALA A CA 1
ATOM 1551 C C . ALA A 1 194 ? 10.820 41.168 59.396 1.00 40.28 194 ALA A C 1
ATOM 1553 O O . ALA A 1 194 ? 12.030 40.955 59.458 1.00 40.28 194 ALA A O 1
ATOM 1554 N N . ARG A 1 195 ? 10.193 42.064 60.162 1.00 41.91 195 ARG A N 1
ATOM 1555 C CA . ARG A 1 195 ? 10.783 42.777 61.294 1.00 41.91 195 ARG A CA 1
ATOM 1556 C C . ARG A 1 195 ? 11.310 41.797 62.340 1.00 41.91 195 ARG A C 1
ATOM 1558 O O . ARG A 1 195 ? 10.596 40.909 62.796 1.00 41.91 195 ARG A O 1
ATOM 1565 N N . SER A 1 196 ? 12.539 42.052 62.754 1.00 38.22 196 SER A N 1
ATOM 1566 C CA . SER A 1 196 ? 13.192 41.554 63.954 1.00 38.22 196 SER A CA 1
ATOM 1567 C C . SER A 1 196 ? 12.454 42.008 65.217 1.00 38.22 196 SER A C 1
ATOM 1569 O O . SER A 1 196 ? 12.227 43.200 65.409 1.00 38.22 196 SER A O 1
ATOM 1571 N N . LEU A 1 197 ? 12.145 41.057 66.098 1.00 38.19 197 LEU A N 1
ATOM 1572 C CA . LEU A 1 197 ? 11.900 41.279 67.523 1.00 38.19 197 LEU A CA 1
ATOM 1573 C C . LEU A 1 197 ? 12.497 40.094 68.294 1.00 38.19 197 LEU A C 1
ATOM 1575 O O . LEU A 1 197 ? 11.865 39.051 68.433 1.00 38.19 197 LEU A O 1
ATOM 1579 N N . SER A 1 198 ? 13.724 40.277 68.784 1.00 34.69 198 SER A N 1
ATOM 1580 C CA . SER A 1 198 ? 14.222 39.583 69.974 1.00 34.69 198 SER A CA 1
ATOM 1581 C C . SER A 1 198 ? 14.158 40.582 71.121 1.00 34.69 198 SER A C 1
ATOM 1583 O O . SER A 1 198 ? 14.626 41.710 70.978 1.00 34.69 198 SER A O 1
ATOM 1585 N N . ALA A 1 199 ? 13.539 40.175 72.224 1.00 37.22 199 ALA A N 1
ATOM 1586 C CA . ALA A 1 199 ? 13.463 40.945 73.454 1.00 37.22 199 ALA A CA 1
ATOM 1587 C C . ALA A 1 199 ? 14.739 40.751 74.286 1.00 37.22 199 ALA A C 1
ATOM 1589 O O . ALA A 1 199 ? 15.086 39.613 74.604 1.00 37.22 199 ALA A O 1
ATOM 1590 N N . ALA A 1 200 ? 15.391 41.863 74.625 1.00 33.34 200 ALA A N 1
ATOM 1591 C CA . ALA A 1 200 ? 16.108 42.139 75.873 1.00 33.34 200 ALA A CA 1
ATOM 1592 C C . ALA A 1 200 ? 16.398 43.646 75.923 1.00 33.34 200 ALA A C 1
ATOM 1594 O O . ALA A 1 200 ? 16.907 44.168 74.904 1.00 33.34 200 ALA A O 1
#

Secondary structure (DSSP, 8-state):
--EEE--GGGPPP-TT---S-B--TTT-GGG--EEEEEEPTT-S--TTPPPBTTEEEEEEEE-TT--EEEEEE-TTTSSBEEEESS-SSTGGG-EEEEEESEEEE-TTS-EEEESPPPSBPPPSSS-EEEEEETTEEEEEEEETTEEEEEEEEEESS--SSSSTT-EEE---------------------PPPPPP----